Protein AF-A0A2N0S7Q2-F1 (afdb_monomer_lite)

pLDDT: mean 82.75, std 17.52, range [30.62, 98.69]

Structure (mmCIF, N/CA/C/O backbone):
data_AF-A0A2N0S7Q2-F1
#
_entry.id   AF-A0A2N0S7Q2-F1
#
loop_
_atom_site.group_PDB
_atom_site.id
_atom_site.type_symbol
_atom_site.label_atom_id
_atom_site.label_alt_id
_atom_site.label_comp_id
_atom_site.label_asym_id
_atom_site.label_entity_id
_atom_site.label_seq_id
_atom_site.pdbx_PDB_ins_code
_atom_site.Cartn_x
_atom_site.Cartn_y
_atom_site.Cartn_z
_atom_site.occupancy
_atom_site.B_iso_or_equiv
_atom_site.auth_seq_id
_atom_site.auth_comp_id
_atom_site.auth_asym_id
_atom_site.auth_atom_id
_atom_site.pdbx_PDB_model_num
ATOM 1 N N . MET A 1 1 ? -13.472 54.645 28.139 1.00 31.58 1 MET A N 1
ATOM 2 C CA . MET A 1 1 ? -12.221 55.423 28.044 1.00 31.58 1 MET A CA 1
ATOM 3 C C . MET A 1 1 ? -11.231 54.856 29.065 1.00 31.58 1 MET A C 1
ATOM 5 O O . MET A 1 1 ? -11.543 54.875 30.242 1.00 31.58 1 MET A O 1
ATOM 9 N N . PHE A 1 2 ? -10.109 54.322 28.563 1.00 30.62 2 PHE A N 1
ATOM 10 C CA . PHE A 1 2 ? -8.835 53.954 29.219 1.00 30.62 2 PHE A CA 1
ATOM 11 C C . PHE A 1 2 ? -8.694 52.748 30.189 1.00 30.62 2 PHE A C 1
ATOM 13 O O . PHE A 1 2 ? -8.951 52.843 31.380 1.00 30.62 2 PHE A O 1
ATOM 20 N N . ILE A 1 3 ? -8.170 51.650 29.608 1.00 35.53 3 ILE A N 1
ATOM 21 C CA . ILE A 1 3 ? -6.955 50.856 29.939 1.00 35.53 3 ILE A CA 1
ATOM 22 C C . ILE A 1 3 ? -6.675 50.457 31.405 1.00 35.53 3 ILE A C 1
ATOM 24 O O . ILE A 1 3 ? -6.341 51.304 32.228 1.00 35.53 3 ILE A O 1
ATOM 28 N N . ARG A 1 4 ? -6.517 49.139 31.635 1.00 30.98 4 ARG A N 1
ATOM 29 C CA . ARG A 1 4 ? -5.303 48.577 32.266 1.00 30.98 4 ARG A CA 1
ATOM 30 C C . ARG A 1 4 ? -4.869 47.261 31.612 1.00 30.98 4 ARG A C 1
ATOM 32 O O . ARG A 1 4 ? -5.609 46.287 31.598 1.00 30.98 4 ARG A O 1
ATOM 39 N N . LEU A 1 5 ? -3.646 47.307 31.086 1.00 38.69 5 LEU A N 1
ATOM 40 C CA . LEU A 1 5 ? -2.781 46.194 30.706 1.00 38.69 5 LEU A CA 1
ATOM 41 C C . LEU A 1 5 ? -2.524 45.254 31.890 1.00 38.69 5 LEU A C 1
ATOM 43 O O . LEU A 1 5 ? -2.267 45.731 32.995 1.00 38.69 5 LEU A O 1
ATOM 47 N N . PHE A 1 6 ? -2.473 43.953 31.609 1.00 34.50 6 PHE A N 1
ATOM 48 C CA . PHE A 1 6 ? -1.610 43.009 32.316 1.00 34.50 6 PHE A CA 1
ATOM 49 C C . PHE A 1 6 ? -1.070 41.994 31.301 1.00 34.50 6 PHE A C 1
ATOM 51 O O . PHE A 1 6 ? -1.724 41.007 30.979 1.00 34.50 6 PHE A O 1
ATOM 58 N N . ASP A 1 7 ? 0.127 42.279 30.787 1.00 41.41 7 ASP A N 1
ATOM 59 C CA . ASP A 1 7 ? 1.057 41.252 30.321 1.00 41.41 7 ASP A CA 1
ATOM 60 C C . ASP A 1 7 ? 1.638 40.566 31.556 1.00 41.41 7 ASP A C 1
ATOM 62 O O . ASP A 1 7 ? 2.284 41.234 32.362 1.00 41.41 7 ASP A O 1
ATOM 66 N N . LEU A 1 8 ? 1.457 39.251 31.688 1.00 34.41 8 LEU A N 1
ATOM 67 C CA . LEU A 1 8 ? 2.325 38.402 32.504 1.00 34.41 8 LEU A CA 1
ATOM 68 C C . LEU A 1 8 ? 2.471 37.020 31.844 1.00 34.41 8 LEU A C 1
ATOM 70 O O . LEU A 1 8 ? 1.621 36.143 31.959 1.00 34.41 8 LEU A O 1
ATOM 74 N N . THR A 1 9 ? 3.618 36.879 31.177 1.00 34.38 9 THR A N 1
ATOM 75 C CA . THR A 1 9 ? 4.469 35.680 31.105 1.00 34.38 9 THR A CA 1
ATOM 76 C C . THR A 1 9 ? 3.893 34.418 30.462 1.00 34.38 9 THR A C 1
ATOM 78 O O . THR A 1 9 ? 3.416 33.497 31.119 1.00 34.38 9 THR A O 1
ATOM 81 N N . TYR A 1 10 ? 4.121 34.336 29.150 1.00 38.03 10 TYR A N 1
ATOM 82 C CA . TYR A 1 10 ? 4.330 33.094 28.413 1.00 38.03 10 TYR A CA 1
ATOM 83 C C . TYR A 1 10 ? 5.596 32.413 28.961 1.00 38.03 10 TYR A C 1
ATOM 85 O O . TYR A 1 10 ? 6.716 32.815 28.642 1.00 38.03 10 TYR A O 1
ATOM 93 N N . GLN A 1 11 ? 5.429 31.430 29.846 1.00 31.98 11 GLN A N 1
ATOM 94 C CA . GLN A 1 11 ? 6.530 30.620 30.354 1.00 31.98 11 GLN A CA 1
ATOM 95 C C . GLN A 1 11 ? 6.434 29.225 29.742 1.00 31.98 11 GLN A C 1
ATOM 97 O O . GLN A 1 11 ? 5.493 28.471 29.972 1.00 31.98 11 GLN A O 1
ATOM 102 N N . SER A 1 12 ? 7.424 28.942 28.902 1.00 45.19 12 SER A N 1
ATOM 103 C CA . SER A 1 12 ? 7.677 27.685 28.216 1.00 45.19 12 SER A CA 1
ATOM 104 C C . SER A 1 12 ? 7.691 26.500 29.182 1.00 45.19 12 SER A C 1
ATOM 106 O O . SER A 1 12 ? 8.625 26.344 29.969 1.00 45.19 12 SER A O 1
ATOM 108 N N . ALA A 1 13 ? 6.702 25.626 29.045 1.00 33.16 13 ALA A N 1
ATOM 109 C CA . ALA A 1 13 ? 6.812 24.225 29.409 1.00 33.16 13 ALA A CA 1
ATOM 110 C C . ALA A 1 13 ? 6.556 23.423 28.131 1.00 33.16 13 ALA A C 1
ATOM 112 O O . ALA A 1 13 ? 5.573 23.638 27.426 1.00 33.16 13 ALA A O 1
ATOM 113 N N . SER A 1 14 ? 7.514 22.572 27.794 1.00 36.28 14 SER A N 1
ATOM 114 C CA . SER A 1 14 ? 7.533 21.657 26.659 1.00 36.28 14 SER A CA 1
ATOM 115 C C . SER A 1 14 ? 6.206 20.912 26.475 1.00 36.28 14 SER A C 1
ATOM 117 O O . SER A 1 14 ? 5.941 19.934 27.174 1.00 36.28 14 SER A O 1
ATOM 119 N N . ASN A 1 15 ? 5.409 21.333 25.494 1.00 35.78 15 ASN A N 1
ATOM 120 C CA . ASN A 1 15 ? 4.343 20.513 24.931 1.00 35.78 15 ASN A CA 1
ATOM 121 C C . ASN A 1 15 ? 4.992 19.437 24.054 1.00 35.78 15 ASN A C 1
ATOM 123 O O . ASN A 1 15 ? 5.157 19.620 22.852 1.00 35.78 15 ASN A O 1
ATOM 127 N N . VAL A 1 16 ? 5.378 18.314 24.658 1.00 39.19 16 VAL A N 1
ATOM 128 C CA . VAL A 1 16 ? 5.426 17.057 23.907 1.00 39.19 16 VAL A CA 1
ATOM 129 C C . VAL A 1 16 ? 3.965 16.672 23.716 1.00 39.19 16 VAL A C 1
ATOM 131 O O . VAL A 1 16 ? 3.342 16.109 24.618 1.00 39.19 16 VAL A O 1
ATOM 134 N N . SER A 1 17 ? 3.374 17.088 22.597 1.00 39.06 17 SER A N 1
ATOM 135 C CA . SER A 1 17 ? 2.053 16.620 22.212 1.00 39.06 17 SER A CA 1
ATOM 136 C C . SER A 1 17 ? 2.148 15.108 22.032 1.00 39.06 17 SER A C 1
ATOM 138 O O . SER A 1 17 ? 2.830 14.596 21.150 1.00 39.06 17 SER A O 1
ATOM 140 N N . ASN A 1 18 ? 1.502 14.374 22.931 1.00 45.00 18 ASN A N 1
ATOM 141 C CA . ASN A 1 18 ? 1.303 12.939 22.806 1.00 45.00 18 ASN A CA 1
ATOM 142 C C . ASN A 1 18 ? 0.215 12.709 21.740 1.00 45.00 18 ASN A C 1
ATOM 144 O O . ASN A 1 18 ? -0.891 12.267 22.054 1.00 45.00 18 ASN A O 1
ATOM 148 N N . GLU A 1 19 ? 0.478 13.123 20.497 1.00 55.50 19 GLU A N 1
ATOM 149 C CA . GLU A 1 19 ? -0.410 12.844 19.372 1.00 55.50 19 GLU A CA 1
ATOM 150 C C . GLU A 1 19 ? -0.330 11.351 19.071 1.00 55.50 19 GLU A C 1
ATOM 152 O O . GLU A 1 19 ? 0.700 10.812 18.665 1.00 55.50 19 GLU A O 1
ATOM 157 N N . LYS A 1 20 ? -1.430 10.655 19.357 1.00 79.00 20 LYS A N 1
ATOM 158 C CA . LYS A 1 20 ? -1.575 9.222 19.135 1.00 79.00 20 LYS A CA 1
ATOM 159 C C . LYS A 1 20 ? -1.504 8.951 17.628 1.00 79.00 20 LYS A C 1
ATOM 161 O O . LYS A 1 20 ? -2.495 9.145 16.937 1.00 79.00 20 LYS A O 1
ATOM 166 N N . SER A 1 21 ? -0.349 8.507 17.137 1.00 86.62 21 SER A N 1
ATOM 167 C CA . SER A 1 21 ? -0.183 8.043 15.753 1.00 86.62 21 SER A CA 1
ATOM 168 C C . SER A 1 21 ? -1.038 6.795 15.497 1.00 86.62 21 SER A C 1
ATOM 170 O O . SER A 1 21 ? -1.097 5.889 16.340 1.00 86.62 21 SER A O 1
ATOM 172 N N . LEU A 1 22 ? -1.704 6.740 14.342 1.00 93.81 22 LEU A N 1
ATOM 173 C CA . LEU A 1 22 ? -2.332 5.522 13.840 1.00 93.81 22 LEU A CA 1
ATOM 174 C C . LEU A 1 22 ? -1.243 4.582 13.330 1.00 93.81 22 LEU A C 1
ATOM 176 O O . LEU A 1 22 ? -0.324 5.012 12.643 1.00 93.81 22 LEU A O 1
ATOM 180 N N . LYS A 1 23 ? -1.357 3.293 13.642 1.00 96.25 23 LYS A N 1
ATOM 181 C CA . LYS A 1 23 ? -0.392 2.278 13.219 1.00 96.25 23 LYS A CA 1
ATOM 182 C C . LYS A 1 23 ? -1.079 1.207 12.393 1.00 96.25 23 LYS A C 1
ATOM 184 O O . LYS A 1 23 ? -2.173 0.775 12.749 1.00 96.25 23 LYS A O 1
ATOM 189 N N . VAL A 1 24 ? -0.425 0.797 11.316 1.00 97.69 24 VAL A N 1
ATOM 190 C CA . VAL A 1 24 ? -0.913 -0.225 10.390 1.00 97.69 24 VAL A CA 1
ATOM 191 C C . VAL A 1 24 ? 0.253 -1.070 9.896 1.00 97.69 24 VAL A C 1
ATOM 193 O O . VAL A 1 24 ? 1.358 -0.560 9.708 1.00 97.69 24 VAL A O 1
ATOM 196 N N . TRP A 1 25 ? 0.007 -2.359 9.697 1.00 98.31 25 TRP A N 1
ATOM 197 C CA . TRP A 1 25 ? 0.967 -3.298 9.131 1.00 98.31 25 TRP A CA 1
ATOM 198 C C . TRP A 1 25 ? 0.509 -3.720 7.747 1.00 98.31 25 TRP A C 1
ATOM 200 O O . TRP A 1 25 ? -0.685 -3.895 7.508 1.00 98.31 25 TRP A O 1
ATOM 210 N N . THR A 1 26 ? 1.456 -3.858 6.832 1.00 98.69 26 THR A N 1
ATOM 211 C CA . THR A 1 26 ? 1.182 -4.177 5.434 1.00 98.69 26 THR A CA 1
ATOM 212 C C . THR A 1 26 ? 2.150 -5.232 4.940 1.00 98.69 26 THR A C 1
ATOM 214 O O . THR A 1 26 ? 3.347 -5.113 5.207 1.00 98.69 26 THR A O 1
ATOM 217 N N . ASP A 1 27 ? 1.638 -6.181 4.165 1.00 98.38 27 ASP A N 1
ATOM 218 C CA . ASP A 1 27 ? 2.432 -7.224 3.519 1.00 98.38 27 ASP A CA 1
ATOM 219 C C . ASP A 1 27 ? 1.919 -7.508 2.100 1.00 98.38 27 ASP A C 1
ATOM 221 O O . ASP A 1 27 ? 0.725 -7.359 1.797 1.00 98.38 27 ASP A O 1
ATOM 225 N N . GLY A 1 28 ? 2.836 -7.916 1.227 1.00 97.81 28 GLY A N 1
ATOM 226 C CA . GLY A 1 28 ? 2.548 -8.405 -0.109 1.00 97.81 28 GLY A CA 1
ATOM 227 C C . GLY A 1 28 ? 3.066 -9.824 -0.295 1.00 97.81 28 GLY A C 1
ATOM 228 O O . GLY A 1 28 ? 4.268 -10.070 -0.270 1.00 97.81 28 GLY A O 1
ATOM 229 N N . SER A 1 29 ? 2.166 -10.749 -0.627 1.00 96.94 29 SER A N 1
ATOM 230 C CA . SER A 1 29 ? 2.524 -12.149 -0.851 1.00 96.94 29 SER A CA 1
ATOM 231 C C . SER A 1 29 ? 2.374 -12.534 -2.313 1.00 96.94 29 SER A C 1
ATOM 233 O O . SER A 1 29 ? 1.498 -12.032 -3.019 1.00 96.94 29 SER A O 1
ATOM 235 N N . SER A 1 30 ? 3.198 -13.467 -2.788 1.00 95.88 30 SER A N 1
ATOM 236 C CA . SER A 1 30 ? 3.041 -14.043 -4.121 1.00 95.88 30 SER A CA 1
ATOM 237 C C . SER A 1 30 ? 3.352 -15.536 -4.174 1.00 95.88 30 SER A C 1
ATOM 239 O O . SER A 1 30 ? 4.332 -16.033 -3.624 1.00 95.88 30 SER A O 1
ATOM 241 N N . ILE A 1 31 ? 2.502 -16.257 -4.897 1.00 93.12 31 ILE A N 1
ATOM 242 C CA . ILE A 1 31 ? 2.624 -17.669 -5.242 1.00 93.12 31 ILE A CA 1
ATOM 243 C C . ILE A 1 31 ? 3.239 -17.739 -6.641 1.00 93.12 31 ILE A C 1
ATOM 245 O O . ILE A 1 31 ? 2.784 -17.041 -7.547 1.00 93.12 31 ILE A O 1
ATOM 249 N N . ASN A 1 32 ? 4.251 -18.593 -6.832 1.00 92.06 32 ASN A N 1
ATOM 250 C CA . ASN A 1 32 ? 4.949 -18.780 -8.113 1.00 92.06 32 ASN A CA 1
ATOM 251 C C . ASN A 1 32 ? 5.511 -17.472 -8.710 1.00 92.06 32 ASN A C 1
ATOM 253 O O . ASN A 1 32 ? 5.466 -17.265 -9.922 1.00 92.06 32 ASN A O 1
ATOM 257 N N . ASN A 1 33 ? 6.040 -16.577 -7.866 1.00 92.62 33 ASN A N 1
ATOM 258 C CA . ASN A 1 33 ? 6.578 -15.281 -8.290 1.00 92.62 33 ASN A CA 1
ATOM 259 C C . ASN A 1 33 ? 7.584 -15.414 -9.450 1.00 92.62 33 ASN A C 1
ATOM 261 O O . ASN A 1 33 ? 8.540 -16.189 -9.373 1.00 92.62 33 ASN A O 1
ATOM 265 N N . GLY A 1 34 ? 7.377 -14.643 -10.521 1.00 88.81 34 GLY A N 1
ATOM 266 C CA . GLY A 1 34 ? 8.222 -14.674 -11.722 1.00 88.81 34 GLY A CA 1
ATOM 267 C C . GLY A 1 34 ? 8.010 -15.887 -12.640 1.00 88.81 34 GLY A C 1
ATOM 268 O O . GLY A 1 34 ? 8.741 -16.031 -13.620 1.00 88.81 34 GLY A O 1
ATOM 269 N N . GLN A 1 35 ? 7.030 -16.747 -12.353 1.00 91.06 35 GLN A N 1
ATOM 270 C CA . GLN A 1 35 ? 6.692 -17.923 -13.157 1.00 91.06 35 GLN A CA 1
ATOM 271 C C . GLN A 1 35 ? 5.283 -17.813 -13.756 1.00 91.06 35 GLN A C 1
ATOM 273 O O . GLN A 1 35 ? 4.486 -16.944 -13.401 1.00 91.06 35 GLN A O 1
ATOM 278 N N . HIS A 1 36 ? 4.964 -18.708 -14.694 1.00 87.19 36 HIS A N 1
ATOM 279 C CA . HIS A 1 36 ? 3.618 -18.793 -15.252 1.00 87.19 36 HIS A CA 1
ATOM 280 C C . HIS A 1 36 ? 2.604 -19.199 -14.172 1.00 87.19 36 HIS A C 1
ATOM 282 O O . HIS A 1 36 ? 2.881 -20.071 -13.350 1.00 87.19 36 HIS A O 1
ATOM 288 N N . GLY A 1 37 ? 1.426 -18.572 -14.181 1.00 87.50 37 GLY A N 1
ATOM 289 C CA . GLY A 1 37 ? 0.402 -18.797 -13.158 1.00 87.50 37 GLY A CA 1
ATOM 290 C C . GLY A 1 37 ? 0.712 -18.140 -11.810 1.00 87.50 37 GLY A C 1
ATOM 291 O O . GLY A 1 37 ? 0.156 -18.568 -10.798 1.00 87.50 37 GLY A O 1
ATOM 292 N N . ALA A 1 38 ? 1.594 -17.133 -11.782 1.00 93.00 38 ALA A N 1
ATOM 293 C CA . ALA A 1 38 ? 1.827 -16.331 -10.591 1.00 93.00 38 ALA A CA 1
ATOM 294 C C . ALA A 1 38 ? 0.522 -15.695 -10.091 1.00 93.00 38 ALA A C 1
ATOM 296 O O . ALA A 1 38 ? -0.281 -15.187 -10.876 1.00 93.00 38 ALA A O 1
ATOM 297 N N . LYS A 1 39 ? 0.332 -15.704 -8.775 1.00 94.38 39 LYS A N 1
ATOM 298 C CA . LYS A 1 39 ? -0.768 -15.015 -8.091 1.00 94.38 39 LYS A CA 1
ATOM 299 C C . LYS A 1 39 ? -0.181 -14.210 -6.955 1.00 94.38 39 LYS A C 1
ATOM 301 O O . LYS A 1 39 ? 0.733 -14.691 -6.296 1.00 94.38 39 LYS A O 1
ATOM 306 N N . ALA A 1 40 ? -0.689 -13.017 -6.714 1.00 95.94 40 ALA A N 1
ATOM 307 C CA . ALA A 1 40 ? -0.226 -12.196 -5.612 1.00 95.94 40 ALA A CA 1
ATOM 308 C C . ALA A 1 40 ? -1.401 -11.613 -4.835 1.00 95.94 40 ALA A C 1
ATOM 310 O O . ALA A 1 40 ? -2.489 -11.448 -5.385 1.00 95.94 40 ALA A O 1
ATOM 311 N N . GLY A 1 41 ? -1.181 -11.332 -3.560 1.00 96.56 41 GLY A N 1
ATOM 312 C CA . GLY A 1 41 ? -2.193 -10.860 -2.631 1.00 96.56 41 GLY A CA 1
ATOM 313 C C . GLY A 1 41 ? -1.668 -9.754 -1.737 1.00 96.56 41 GLY A C 1
ATOM 314 O O . GLY A 1 41 ? -0.463 -9.615 -1.537 1.00 96.56 41 GLY A O 1
ATOM 315 N N . ILE A 1 42 ? -2.605 -8.961 -1.242 1.00 97.50 42 ILE A N 1
ATOM 316 C CA . ILE A 1 42 ? -2.386 -7.752 -0.463 1.00 97.50 42 ILE A CA 1
ATOM 317 C C . ILE A 1 42 ? -2.953 -7.978 0.935 1.00 97.50 42 ILE A C 1
ATOM 319 O O . ILE A 1 42 ? -4.111 -8.385 1.068 1.00 97.50 42 ILE A O 1
ATOM 323 N N . GLY A 1 43 ? -2.144 -7.698 1.953 1.00 98.00 43 GLY A N 1
ATOM 324 C CA . GLY A 1 43 ? -2.537 -7.723 3.355 1.00 98.00 43 GLY A CA 1
ATOM 325 C C . GLY A 1 43 ? -2.398 -6.344 3.991 1.00 98.00 43 GLY A C 1
ATOM 326 O O . GLY A 1 43 ? -1.337 -5.726 3.907 1.00 98.00 43 GLY A O 1
ATOM 327 N N . VAL A 1 44 ? -3.455 -5.869 4.651 1.00 98.31 44 VAL A N 1
ATOM 328 C CA . VAL A 1 44 ? -3.416 -4.672 5.509 1.00 98.31 44 VAL A CA 1
ATOM 329 C C . VAL A 1 44 ? -4.051 -5.009 6.847 1.00 98.31 44 VAL A C 1
ATOM 331 O O . VAL A 1 44 ? -5.205 -5.429 6.894 1.00 98.31 44 VAL A O 1
ATOM 334 N N . TYR A 1 45 ? -3.316 -4.793 7.932 1.00 97.69 45 TYR A N 1
ATOM 335 C CA . TYR A 1 45 ? -3.743 -5.111 9.286 1.00 97.69 45 TYR A CA 1
ATOM 336 C C . TYR A 1 45 ? -3.715 -3.867 10.181 1.00 97.69 45 TYR A C 1
ATOM 338 O O . TYR A 1 45 ? -2.657 -3.306 10.479 1.00 97.69 45 TYR A O 1
ATOM 346 N N . TRP A 1 46 ? -4.897 -3.442 10.621 1.00 95.56 46 TRP A N 1
ATOM 347 C CA . TRP A 1 46 ? -5.120 -2.329 11.549 1.00 95.56 46 TRP A CA 1
ATOM 348 C C . TRP A 1 46 ? -5.258 -2.784 13.003 1.00 95.56 46 TRP A C 1
ATOM 350 O O . TRP A 1 46 ? -5.117 -1.975 13.922 1.00 95.56 46 TRP A O 1
ATOM 360 N N . GLY A 1 47 ? -5.533 -4.069 13.220 1.00 94.88 47 GLY A N 1
ATOM 361 C CA . GLY A 1 47 ? -5.731 -4.646 14.540 1.00 94.88 47 GLY A CA 1
ATOM 362 C C . GLY A 1 47 ? -6.669 -5.842 14.509 1.00 94.88 47 GLY A C 1
ATOM 363 O O . GLY A 1 47 ? -7.305 -6.150 13.500 1.00 94.88 47 GLY A O 1
ATOM 364 N N . LYS A 1 48 ? -6.756 -6.534 15.642 1.00 94.25 48 LYS A N 1
ATOM 365 C CA . LYS A 1 48 ? -7.598 -7.718 15.771 1.00 94.25 48 LYS A CA 1
ATOM 366 C C . LYS A 1 48 ? -9.067 -7.333 15.595 1.00 94.25 48 LYS A C 1
ATOM 368 O O . LYS A 1 48 ? -9.530 -6.402 16.248 1.00 94.25 48 LYS A O 1
ATOM 373 N N . ASP A 1 49 ? -9.771 -8.082 14.747 1.00 88.94 49 ASP A N 1
ATOM 374 C CA . ASP A 1 49 ? -11.192 -7.889 14.429 1.00 88.94 49 ASP A CA 1
ATOM 375 C C . ASP A 1 49 ? -11.524 -6.482 13.886 1.00 88.94 49 ASP A C 1
ATOM 377 O O . ASP A 1 49 ? -12.680 -6.057 13.900 1.00 88.94 49 ASP A O 1
ATOM 381 N N . ASP A 1 50 ? -10.517 -5.748 13.398 1.00 88.50 50 ASP A N 1
ATOM 382 C CA . ASP A 1 50 ? -10.726 -4.423 12.832 1.00 88.50 50 ASP A CA 1
ATOM 383 C C . ASP A 1 50 ? -11.383 -4.539 11.446 1.00 88.50 50 ASP A C 1
ATOM 385 O O . ASP A 1 50 ? -10.837 -5.211 10.563 1.00 88.50 50 ASP A O 1
ATOM 389 N N . PRO A 1 51 ? -12.535 -3.883 11.209 1.00 82.94 51 PRO A N 1
ATOM 390 C CA . PRO A 1 51 ? -13.262 -3.989 9.944 1.00 82.94 51 PRO A CA 1
ATOM 391 C C . PRO A 1 51 ? -12.499 -3.399 8.751 1.00 82.94 51 PRO A C 1
ATOM 393 O O . PRO A 1 51 ? -12.905 -3.601 7.609 1.00 82.94 51 PRO A O 1
ATOM 396 N N . ARG A 1 52 ? -11.407 -2.665 8.996 1.00 86.25 52 ARG A N 1
ATOM 397 C CA . ARG A 1 52 ? -10.543 -2.096 7.957 1.00 86.25 52 ARG A CA 1
ATOM 398 C C . ARG A 1 52 ? -9.443 -3.055 7.510 1.00 86.25 52 ARG A C 1
ATOM 400 O O . ARG A 1 52 ? -8.671 -2.686 6.629 1.00 86.25 52 ARG A O 1
ATOM 407 N N . ASN A 1 53 ? -9.310 -4.235 8.122 1.00 93.50 53 ASN A N 1
ATOM 408 C CA . ASN A 1 53 ? -8.343 -5.231 7.672 1.00 93.50 53 ASN A CA 1
ATOM 409 C C . ASN A 1 53 ? -8.656 -5.661 6.233 1.00 93.50 53 ASN A C 1
ATOM 411 O O . ASN A 1 53 ? -9.804 -5.954 5.900 1.00 93.50 53 ASN A O 1
ATOM 415 N N . ILE A 1 54 ? -7.627 -5.721 5.391 1.00 94.19 54 ILE A N 1
ATOM 416 C CA . ILE A 1 54 ? -7.756 -6.053 3.972 1.00 94.19 54 ILE A CA 1
ATOM 417 C C . ILE A 1 54 ? -7.032 -7.360 3.705 1.00 94.19 54 ILE A C 1
ATOM 419 O O . ILE A 1 54 ? -5.852 -7.501 4.021 1.00 94.19 54 ILE A O 1
ATOM 423 N N . SER A 1 55 ? -7.745 -8.276 3.059 1.00 95.88 55 SER A N 1
ATOM 424 C CA . SER A 1 55 ? -7.187 -9.416 2.345 1.00 95.88 55 SER A CA 1
ATOM 425 C C . SER A 1 55 ? -7.747 -9.361 0.931 1.00 95.88 55 SER A C 1
ATOM 427 O O . SER A 1 55 ? -8.946 -9.538 0.728 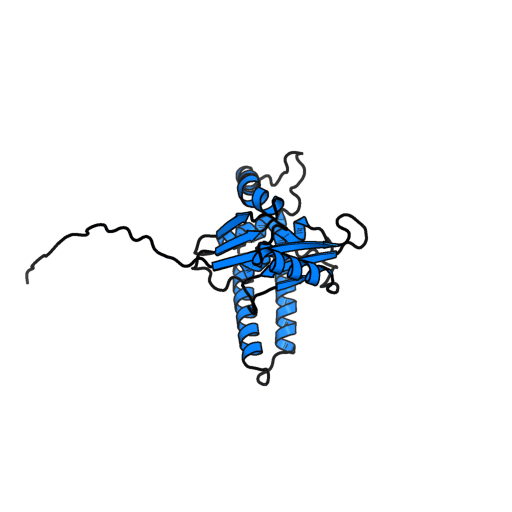1.00 95.88 55 SER A O 1
ATOM 429 N N . GLU A 1 56 ? -6.897 -9.036 -0.036 1.00 92.81 56 GLU A N 1
ATOM 430 C CA . GLU A 1 56 ? -7.308 -8.821 -1.424 1.00 92.81 56 GLU A CA 1
ATOM 431 C C . GLU A 1 56 ? -6.374 -9.545 -2.385 1.00 92.81 56 GLU A C 1
ATOM 433 O O . GLU A 1 56 ? -5.161 -9.620 -2.175 1.00 92.81 56 GLU A O 1
ATOM 438 N N . ARG A 1 57 ? -6.922 -10.016 -3.504 1.00 93.50 57 ARG A N 1
ATOM 439 C CA . ARG A 1 57 ? -6.103 -10.367 -4.661 1.00 93.50 57 ARG A CA 1
ATOM 440 C C . ARG A 1 57 ? -5.459 -9.101 -5.222 1.00 93.50 57 ARG A C 1
ATOM 442 O O . ARG A 1 57 ? -6.133 -8.085 -5.380 1.00 93.50 57 ARG A O 1
ATOM 449 N N . LEU A 1 58 ? -4.181 -9.169 -5.591 1.00 92.69 58 LEU A N 1
ATOM 450 C CA . LEU A 1 58 ? -3.517 -8.084 -6.309 1.00 92.69 58 LEU A CA 1
ATOM 451 C C . LEU A 1 58 ? -4.243 -7.844 -7.652 1.00 92.69 58 LEU A C 1
ATOM 453 O O . LEU A 1 58 ? -4.247 -8.757 -8.480 1.00 92.69 58 LEU A O 1
ATOM 457 N N . PRO A 1 59 ? -4.827 -6.657 -7.907 1.00 88.69 59 PRO A N 1
ATOM 458 C CA . PRO A 1 59 ? -5.588 -6.406 -9.132 1.00 88.69 59 PRO A CA 1
ATOM 459 C C . PRO A 1 59 ? -4.695 -6.342 -10.377 1.00 88.69 59 PRO A C 1
ATOM 461 O O . PRO A 1 59 ? -3.573 -5.838 -10.310 1.00 88.69 59 PRO A O 1
ATOM 464 N N . GLY A 1 60 ? -5.210 -6.775 -11.527 1.00 87.56 60 GLY A N 1
ATOM 465 C CA . GLY A 1 60 ? -4.553 -6.669 -12.834 1.00 87.56 60 GLY A CA 1
ATOM 466 C C . GLY A 1 60 ? -3.542 -7.776 -13.173 1.00 87.56 60 GLY A C 1
ATOM 467 O O . GLY A 1 60 ? -3.174 -8.587 -12.327 1.00 87.56 60 GLY A O 1
ATOM 468 N N . PRO A 1 61 ? -3.034 -7.826 -14.416 1.00 86.75 61 PRO A N 1
ATOM 469 C CA . PRO A 1 61 ? -2.353 -9.008 -14.957 1.00 86.75 61 PRO A CA 1
ATOM 470 C C . PRO A 1 61 ? -0.955 -9.256 -14.375 1.00 86.75 61 PRO A C 1
ATOM 472 O O . PRO A 1 61 ? -0.453 -10.381 -14.393 1.00 86.75 61 PRO A O 1
ATOM 475 N N . ARG A 1 62 ? -0.281 -8.213 -13.873 1.00 90.94 62 ARG A N 1
ATOM 476 C CA . ARG A 1 62 ? 1.080 -8.328 -13.331 1.00 90.94 62 ARG A CA 1
ATOM 477 C C . ARG A 1 62 ? 1.039 -8.778 -11.874 1.00 90.94 62 ARG A C 1
ATOM 479 O O . ARG A 1 62 ? 0.853 -7.976 -10.961 1.00 90.94 62 ARG A O 1
ATOM 486 N N . GLN A 1 63 ? 1.257 -10.072 -11.675 1.00 93.00 63 GLN A N 1
ATOM 487 C CA . GLN A 1 63 ? 1.220 -10.735 -10.374 1.00 93.00 63 GLN A CA 1
ATOM 488 C C . GLN A 1 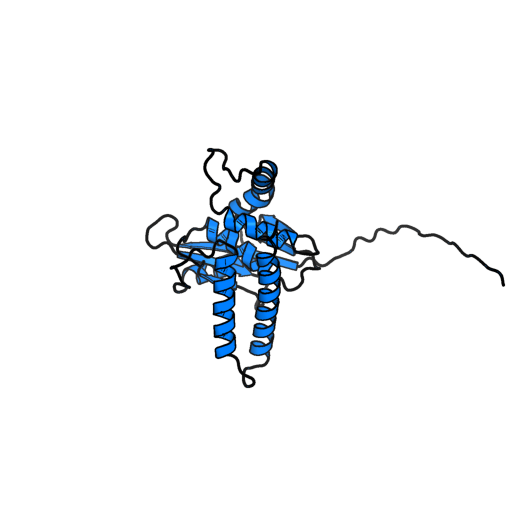63 ? 2.644 -10.946 -9.838 1.00 93.00 63 GLN A C 1
ATOM 490 O O . GLN A 1 63 ? 3.274 -11.964 -10.115 1.00 93.00 63 GLN A O 1
ATOM 495 N N . THR A 1 64 ? 3.182 -9.965 -9.109 1.00 95.50 64 THR A N 1
ATOM 496 C CA . THR A 1 64 ? 4.536 -10.038 -8.527 1.00 95.50 64 THR A CA 1
ATOM 497 C C . THR A 1 64 ? 4.530 -9.630 -7.061 1.00 95.50 64 THR A C 1
ATOM 499 O O . THR A 1 64 ? 3.690 -8.828 -6.651 1.00 95.50 64 THR A O 1
ATOM 502 N N . ASN A 1 65 ? 5.503 -10.131 -6.289 1.00 97.00 65 ASN A N 1
ATOM 503 C CA . ASN A 1 65 ? 5.644 -9.751 -4.879 1.00 97.00 65 ASN A CA 1
ATOM 504 C C . ASN A 1 65 ? 5.792 -8.237 -4.720 1.00 97.00 65 ASN A C 1
ATOM 506 O O . ASN A 1 65 ? 4.988 -7.599 -4.063 1.00 97.00 65 ASN A O 1
ATOM 510 N N . ASN A 1 66 ? 6.764 -7.637 -5.415 1.00 97.25 66 ASN A N 1
ATOM 511 C CA . ASN A 1 66 ? 7.051 -6.204 -5.310 1.00 97.25 66 ASN A CA 1
ATOM 512 C C . ASN A 1 66 ? 5.827 -5.324 -5.596 1.00 97.25 66 ASN A C 1
ATOM 514 O O . ASN A 1 66 ? 5.658 -4.289 -4.960 1.00 97.25 66 ASN A O 1
ATOM 518 N N . ARG A 1 67 ? 4.978 -5.721 -6.553 1.00 96.25 67 ARG A N 1
ATOM 519 C CA . ARG A 1 67 ? 3.758 -4.978 -6.875 1.00 96.25 67 ARG A CA 1
ATOM 520 C C . ARG A 1 67 ? 2.714 -5.106 -5.761 1.00 96.25 67 ARG A C 1
ATOM 522 O O . ARG A 1 67 ? 2.089 -4.104 -5.425 1.00 96.25 67 ARG A O 1
ATOM 529 N N . ALA A 1 68 ? 2.568 -6.294 -5.172 1.00 96.81 68 ALA A N 1
ATOM 530 C CA . ALA A 1 68 ? 1.704 -6.514 -4.014 1.00 96.81 68 ALA A CA 1
ATOM 531 C C . ALA A 1 68 ? 2.144 -5.703 -2.790 1.00 96.81 68 ALA A C 1
ATOM 533 O O . ALA A 1 68 ? 1.310 -5.054 -2.173 1.00 96.81 68 ALA A O 1
ATOM 534 N N . GLU A 1 69 ? 3.446 -5.652 -2.513 1.00 98.25 69 GLU A N 1
ATOM 535 C CA . GLU A 1 69 ? 4.019 -4.893 -1.392 1.00 98.25 69 GLU A CA 1
ATOM 536 C C . GLU A 1 69 ? 3.718 -3.392 -1.489 1.00 98.25 69 GLU A C 1
ATOM 538 O O . GLU A 1 69 ? 3.267 -2.765 -0.532 1.00 98.25 69 GLU A O 1
ATOM 543 N N . ILE A 1 70 ? 3.918 -2.798 -2.675 1.00 98.12 70 ILE A N 1
ATOM 544 C CA . ILE A 1 70 ? 3.587 -1.382 -2.893 1.00 98.12 70 ILE A CA 1
ATOM 545 C C . ILE A 1 70 ? 2.077 -1.167 -2.751 1.00 98.12 70 ILE A C 1
ATOM 547 O O . ILE A 1 70 ? 1.643 -0.197 -2.127 1.00 98.12 70 ILE A O 1
ATOM 551 N N . MET A 1 71 ? 1.274 -2.061 -3.335 1.00 96.19 71 MET A N 1
ATOM 552 C CA . MET A 1 71 ? -0.179 -1.939 -3.295 1.00 96.19 71 MET A CA 1
ATOM 553 C C . MET A 1 71 ? -0.731 -2.087 -1.872 1.00 96.19 71 MET A C 1
ATOM 555 O O . MET A 1 71 ? -1.687 -1.398 -1.534 1.00 96.19 71 MET A O 1
ATOM 559 N N . ALA A 1 72 ? -0.113 -2.896 -1.011 1.00 98.00 72 ALA A N 1
ATOM 560 C CA . ALA A 1 72 ? -0.485 -3.001 0.399 1.00 98.00 72 ALA A CA 1
ATOM 561 C C . ALA A 1 72 ? -0.331 -1.666 1.140 1.00 98.00 72 ALA A C 1
ATOM 563 O O . ALA A 1 72 ? -1.244 -1.234 1.846 1.00 98.00 72 ALA A O 1
ATOM 564 N N . VAL A 1 73 ? 0.768 -0.947 0.897 1.00 98.38 73 VAL A N 1
ATOM 565 C CA . VAL A 1 73 ? 0.964 0.408 1.436 1.00 98.38 73 VAL A CA 1
ATOM 566 C C . VAL A 1 73 ? -0.042 1.405 0.861 1.00 98.38 73 VAL A C 1
ATOM 568 O O . VAL A 1 73 ? -0.581 2.227 1.602 1.00 98.38 73 VAL A O 1
ATOM 571 N N . ILE A 1 74 ? -0.336 1.327 -0.441 1.00 96.25 74 ILE A N 1
ATOM 572 C CA . ILE A 1 74 ? -1.366 2.166 -1.074 1.00 96.25 74 ILE A CA 1
ATOM 573 C C . ILE A 1 74 ? -2.728 1.919 -0.419 1.00 96.25 74 ILE A C 1
ATOM 575 O O . ILE A 1 74 ? -3.377 2.877 -0.013 1.00 96.25 74 ILE A O 1
ATOM 579 N N . ARG A 1 75 ? -3.129 0.657 -0.238 1.00 94.06 75 ARG A N 1
ATOM 580 C CA . ARG A 1 75 ? -4.390 0.292 0.421 1.00 94.06 75 ARG A CA 1
ATOM 581 C C . ARG A 1 75 ? -4.463 0.832 1.845 1.00 94.06 75 ARG A C 1
ATOM 583 O O . ARG A 1 75 ? -5.472 1.422 2.212 1.00 94.06 75 ARG A O 1
ATOM 590 N N . ALA A 1 76 ? -3.383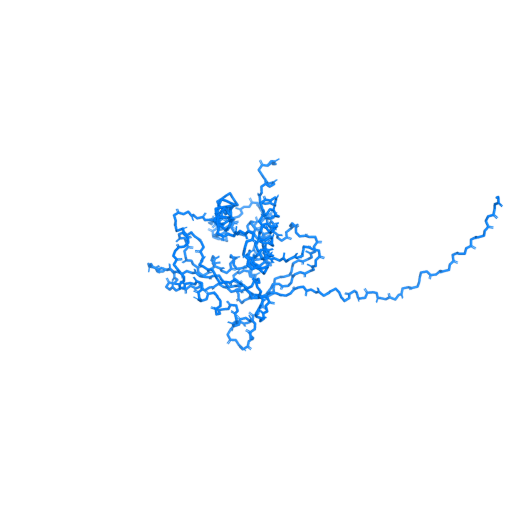 0.721 2.617 1.00 96.12 76 ALA A N 1
ATOM 591 C CA . ALA A 1 76 ? -3.323 1.293 3.960 1.00 96.12 76 ALA A CA 1
ATOM 592 C C . ALA A 1 76 ? -3.511 2.822 3.972 1.00 96.12 76 ALA A C 1
ATOM 594 O O . ALA A 1 76 ? -4.172 3.356 4.863 1.00 96.12 76 ALA A O 1
ATOM 595 N N . LEU A 1 77 ? -2.969 3.537 2.983 1.00 94.81 77 LEU A N 1
ATOM 596 C CA . LEU A 1 77 ? -3.190 4.979 2.831 1.00 94.81 77 LEU A CA 1
ATOM 597 C C . LEU A 1 77 ? -4.643 5.293 2.450 1.00 94.81 77 LEU A C 1
ATOM 599 O O . LEU A 1 77 ? -5.245 6.187 3.039 1.00 94.81 77 LEU A O 1
ATOM 603 N N . GLU A 1 78 ? -5.205 4.540 1.505 1.00 89.81 78 GLU A N 1
ATOM 604 C CA . GLU A 1 78 ? -6.575 4.706 1.006 1.00 89.81 78 GLU A CA 1
ATOM 605 C C . GLU A 1 78 ? -7.652 4.420 2.055 1.00 89.81 78 GLU A C 1
ATOM 607 O O . GLU A 1 78 ? -8.731 5.009 1.991 1.00 89.81 78 GLU A O 1
ATOM 612 N N . THR A 1 79 ? -7.388 3.509 2.996 1.00 85.81 79 THR A N 1
ATOM 613 C CA . THR A 1 79 ? -8.339 3.132 4.053 1.00 85.81 79 THR A CA 1
ATOM 614 C C . THR A 1 79 ? -8.043 3.772 5.401 1.00 85.81 79 THR A C 1
ATOM 616 O O . THR A 1 79 ? -8.683 3.429 6.399 1.00 85.81 79 THR A O 1
ATOM 619 N N . CYS A 1 80 ? -7.059 4.669 5.472 1.00 88.25 80 CYS A N 1
ATOM 620 C CA . CYS A 1 80 ? -6.779 5.384 6.705 1.00 88.25 80 CYS A CA 1
ATOM 621 C C . CYS A 1 80 ? -7.984 6.279 7.058 1.00 88.25 80 CYS A C 1
ATOM 623 O O . CYS A 1 80 ? -8.362 7.129 6.254 1.00 88.25 80 CYS A O 1
ATOM 625 N N . PRO A 1 81 ? -8.593 6.124 8.247 1.00 79.50 81 PRO A N 1
ATOM 626 C CA . PRO A 1 81 ? -9.875 6.762 8.559 1.00 79.50 81 PRO A CA 1
ATOM 627 C C . PRO A 1 81 ? -9.767 8.267 8.828 1.00 79.50 81 PRO A C 1
ATOM 629 O O . PRO A 1 81 ? -10.769 8.973 8.759 1.00 79.50 81 PRO A O 1
ATOM 632 N N . ASP A 1 82 ? -8.576 8.754 9.183 1.00 85.19 82 ASP A N 1
ATOM 633 C CA . ASP A 1 82 ? -8.345 10.156 9.509 1.00 85.19 82 ASP A CA 1
ATOM 634 C C . ASP A 1 82 ? -7.031 10.635 8.889 1.00 85.19 82 ASP A C 1
ATOM 636 O O . ASP A 1 82 ? -5.948 10.093 9.134 1.00 85.19 82 ASP A O 1
ATOM 640 N N . ASN A 1 83 ? -7.137 11.675 8.069 1.00 87.25 83 ASN A N 1
ATOM 641 C CA . ASN A 1 83 ? -6.012 12.290 7.374 1.00 87.25 83 ASN A CA 1
ATOM 642 C C . ASN A 1 83 ? -5.297 13.359 8.208 1.00 87.25 83 ASN A C 1
ATOM 644 O O . ASN A 1 83 ? -4.253 13.851 7.780 1.00 87.25 83 ASN A O 1
ATOM 648 N N . ASN A 1 84 ? -5.844 13.716 9.373 1.00 89.50 84 ASN A N 1
ATOM 649 C CA . ASN A 1 84 ? -5.291 14.711 10.293 1.00 89.50 84 ASN A CA 1
ATOM 650 C C . ASN A 1 84 ? -4.471 14.083 11.426 1.00 89.50 84 ASN A C 1
ATOM 652 O O . ASN A 1 84 ? -3.884 14.813 12.218 1.00 89.50 84 ASN A O 1
ATOM 656 N N . ILE A 1 85 ? -4.423 12.752 11.508 1.00 92.56 85 ILE A N 1
ATOM 657 C CA . ILE A 1 85 ? -3.628 12.026 12.501 1.00 92.56 85 ILE A CA 1
ATOM 658 C C . ILE A 1 85 ? -2.384 11.445 11.814 1.00 92.56 85 ILE A C 1
ATOM 660 O O . ILE A 1 85 ? -2.508 10.902 10.708 1.00 92.56 85 ILE A O 1
ATOM 664 N N . PRO A 1 86 ? -1.190 11.530 12.432 1.00 96.25 86 PRO A N 1
ATOM 665 C CA . PRO A 1 86 ? -0.002 10.869 11.906 1.00 96.25 86 PRO A CA 1
ATOM 666 C C . PRO A 1 86 ? -0.241 9.371 11.666 1.00 96.25 86 PRO A C 1
ATOM 668 O O . PRO A 1 86 ? -0.929 8.717 12.452 1.00 96.25 86 PRO A O 1
ATOM 671 N N . LEU A 1 87 ? 0.308 8.833 10.576 1.00 96.75 87 LEU A N 1
ATOM 672 C CA . LEU A 1 87 ? 0.188 7.423 10.201 1.00 96.75 87 LEU A CA 1
ATOM 673 C C . LEU A 1 87 ? 1.571 6.768 10.142 1.00 96.75 87 LEU A C 1
ATOM 675 O O . LEU A 1 87 ? 2.415 7.161 9.341 1.00 96.75 87 LEU A O 1
ATOM 679 N N . GLU A 1 88 ? 1.779 5.738 10.957 1.00 97.69 88 GLU A N 1
ATOM 680 C CA . GLU A 1 88 ? 2.943 4.853 10.926 1.00 97.69 88 GLU A CA 1
ATOM 681 C C . GLU A 1 88 ? 2.579 3.547 10.205 1.00 97.69 88 GLU A C 1
ATOM 683 O O . GLU A 1 88 ? 1.820 2.722 10.721 1.00 97.69 88 GLU A O 1
ATOM 688 N N . ILE A 1 89 ? 3.143 3.351 9.015 1.00 98.38 89 ILE A N 1
ATOM 689 C CA . ILE A 1 89 ? 3.014 2.126 8.223 1.00 98.38 89 ILE A CA 1
ATOM 690 C C . ILE A 1 89 ? 4.228 1.239 8.496 1.00 98.38 89 ILE A C 1
ATOM 692 O O . ILE A 1 89 ? 5.370 1.685 8.363 1.00 98.38 89 ILE A O 1
ATOM 696 N N . ARG A 1 90 ? 3.996 -0.024 8.854 1.00 98.12 90 ARG A N 1
ATOM 697 C CA . ARG A 1 90 ? 5.041 -1.033 9.057 1.00 98.12 90 ARG A CA 1
ATOM 698 C C . ARG A 1 90 ? 4.987 -2.093 7.969 1.00 98.12 90 ARG A C 1
ATOM 700 O O . ARG A 1 90 ? 3.938 -2.680 7.734 1.00 98.12 90 ARG A O 1
ATOM 707 N N . THR A 1 91 ? 6.125 -2.346 7.339 1.00 98.38 91 THR A N 1
ATOM 708 C CA . THR A 1 91 ? 6.287 -3.363 6.292 1.00 98.38 91 THR A CA 1
ATOM 709 C C . THR A 1 91 ? 7.664 -4.004 6.411 1.00 98.38 91 THR A C 1
ATOM 711 O O . THR A 1 91 ? 8.629 -3.339 6.802 1.00 98.38 91 THR A O 1
ATOM 714 N N . ASP A 1 92 ? 7.778 -5.282 6.075 1.00 96.75 92 ASP A N 1
ATOM 715 C CA . ASP A 1 92 ? 9.061 -5.975 5.929 1.00 96.75 92 ASP A CA 1
ATOM 716 C C . ASP A 1 92 ? 9.628 -5.893 4.500 1.00 96.75 92 ASP A C 1
ATOM 718 O O . ASP A 1 92 ? 10.749 -6.340 4.227 1.00 96.75 92 ASP A O 1
ATOM 722 N N . SER A 1 93 ? 8.929 -5.202 3.596 1.00 97.62 93 SER A N 1
ATOM 723 C CA . SER A 1 93 ? 9.399 -4.961 2.242 1.00 97.62 93 SER A CA 1
ATOM 724 C C . SER A 1 93 ? 10.533 -3.942 2.206 1.00 97.62 93 SER A C 1
ATOM 726 O O . SER A 1 93 ? 10.346 -2.726 2.071 1.00 97.62 93 SER A O 1
ATOM 728 N N . GLN A 1 94 ? 11.767 -4.445 2.201 1.00 97.06 94 GLN A N 1
ATOM 729 C CA . GLN A 1 94 ? 12.945 -3.610 1.969 1.00 97.06 94 GLN A CA 1
ATOM 730 C C . GLN A 1 94 ? 12.870 -2.879 0.612 1.00 97.06 94 GLN A C 1
ATOM 732 O O . GLN A 1 94 ? 13.455 -1.806 0.455 1.00 97.06 94 GLN A O 1
ATOM 737 N N . TYR A 1 95 ? 12.139 -3.431 -0.366 1.00 96.44 95 TYR A N 1
ATOM 738 C CA . TYR A 1 95 ? 11.891 -2.788 -1.656 1.00 96.44 95 TYR A CA 1
ATOM 739 C C . TYR A 1 95 ? 11.087 -1.492 -1.493 1.00 96.44 95 TYR A C 1
ATOM 741 O O . TYR A 1 95 ? 11.532 -0.445 -1.967 1.00 96.44 95 TYR A O 1
ATOM 749 N N . VAL A 1 96 ? 9.970 -1.533 -0.758 1.00 98.12 96 VAL A N 1
ATOM 750 C CA . VAL A 1 96 ? 9.157 -0.345 -0.454 1.00 98.12 96 VAL A CA 1
ATOM 751 C C . VAL A 1 96 ? 9.944 0.655 0.395 1.00 98.12 96 VAL A C 1
ATOM 753 O O . VAL A 1 96 ? 9.988 1.840 0.060 1.00 98.12 96 VAL A O 1
ATOM 756 N N . ILE A 1 97 ? 10.639 0.187 1.436 1.00 97.94 97 ILE A N 1
ATOM 757 C CA . ILE A 1 97 ? 11.441 1.046 2.322 1.00 97.94 97 ILE A CA 1
ATOM 758 C C . ILE A 1 97 ? 12.537 1.782 1.546 1.00 97.94 97 ILE A C 1
ATOM 760 O O . ILE A 1 97 ? 12.700 2.998 1.689 1.00 97.94 97 ILE A O 1
ATOM 764 N N . ASN A 1 98 ? 13.276 1.074 0.690 1.00 97.19 98 ASN A N 1
ATOM 765 C CA . ASN A 1 98 ? 14.321 1.683 -0.128 1.00 97.19 98 ASN A CA 1
ATOM 766 C C . ASN A 1 98 ? 13.737 2.645 -1.168 1.00 97.19 98 ASN A C 1
ATOM 768 O O . ASN A 1 98 ? 14.311 3.714 -1.398 1.00 97.19 98 ASN A O 1
ATOM 772 N N . ALA A 1 99 ? 12.602 2.295 -1.778 1.00 96.62 99 ALA A N 1
ATOM 773 C CA . ALA A 1 99 ? 11.926 3.172 -2.718 1.00 96.62 99 ALA A CA 1
ATOM 774 C C . ALA A 1 99 ? 11.522 4.488 -2.046 1.00 96.62 99 ALA A C 1
ATOM 776 O O . ALA A 1 99 ? 11.957 5.549 -2.497 1.00 96.62 99 ALA A O 1
ATOM 777 N N . TYR A 1 100 ? 10.796 4.408 -0.929 1.00 96.81 100 TYR A N 1
ATOM 778 C CA . TYR A 1 100 ? 10.300 5.561 -0.180 1.00 96.81 100 TYR A CA 1
ATOM 779 C C . TYR A 1 100 ? 11.432 6.443 0.359 1.00 96.81 100 TYR A C 1
ATOM 781 O O . TYR A 1 100 ? 11.472 7.643 0.089 1.00 96.81 100 TYR A O 1
ATOM 789 N N . LYS A 1 101 ? 12.402 5.853 1.071 1.00 95.69 101 LYS A N 1
ATOM 790 C CA . LYS A 1 101 ? 13.452 6.621 1.760 1.00 95.69 101 LYS A CA 1
ATOM 791 C C . LYS A 1 101 ? 14.581 7.081 0.833 1.00 95.69 101 LYS A C 1
ATOM 793 O O . LYS A 1 101 ? 15.253 8.062 1.138 1.00 95.69 101 LYS A O 1
ATOM 798 N N . SER A 1 102 ? 14.849 6.369 -0.268 1.00 93.69 102 SER A N 1
ATOM 799 C CA . SER A 1 102 ? 16.072 6.580 -1.060 1.00 93.69 102 SER A CA 1
ATOM 800 C C . SER A 1 102 ? 15.864 6.780 -2.556 1.00 93.69 102 SER A C 1
ATOM 802 O O . SER A 1 102 ? 16.567 7.611 -3.140 1.00 93.69 102 SER A O 1
ATOM 804 N N . TRP A 1 103 ? 15.003 6.003 -3.216 1.00 94.75 103 TRP A N 1
ATOM 805 C CA . TRP A 1 103 ? 14.949 6.008 -4.682 1.00 94.75 103 TRP A CA 1
ATOM 806 C C . TRP A 1 103 ? 13.996 7.056 -5.242 1.00 94.75 103 TRP A C 1
ATOM 808 O O . TRP A 1 103 ? 14.418 7.846 -6.086 1.00 94.75 103 TRP A O 1
ATOM 818 N N . ILE A 1 104 ? 12.766 7.125 -4.733 1.00 94.44 104 ILE A N 1
ATOM 819 C CA . ILE A 1 104 ? 11.748 8.085 -5.169 1.00 94.44 104 ILE A CA 1
ATOM 820 C C . ILE A 1 104 ? 12.259 9.530 -5.067 1.00 94.44 104 ILE A C 1
ATOM 822 O O . ILE A 1 104 ? 12.232 10.215 -6.094 1.00 94.44 104 ILE A O 1
ATOM 826 N N . PRO A 1 105 ? 12.861 9.983 -3.941 1.00 92.56 105 PRO A N 1
ATOM 827 C CA . PRO A 1 105 ? 13.406 11.339 -3.867 1.00 92.56 105 PRO A CA 1
ATOM 828 C C . PRO A 1 105 ? 14.449 11.632 -4.956 1.00 92.56 105 PRO A C 1
ATOM 830 O O . PRO A 1 105 ? 14.536 12.747 -5.469 1.00 92.56 105 PRO A O 1
ATOM 833 N N . LYS A 1 106 ? 15.248 10.629 -5.350 1.00 91.38 106 LYS A N 1
ATOM 834 C CA . LYS A 1 106 ? 16.242 10.766 -6.427 1.00 91.38 106 LYS A CA 1
ATOM 835 C C . LYS A 1 106 ? 15.591 10.767 -7.808 1.00 91.38 106 LYS A C 1
ATOM 837 O O . LYS A 1 106 ? 16.048 11.502 -8.683 1.00 91.38 106 LYS A O 1
ATOM 842 N N . TRP A 1 107 ? 14.575 9.939 -8.031 1.00 92.81 107 TRP A N 1
ATOM 843 C CA . TRP A 1 107 ? 13.869 9.852 -9.309 1.00 92.81 107 TRP A CA 1
ATOM 844 C C . TRP A 1 107 ? 13.101 11.133 -9.624 1.00 92.81 107 TRP A C 1
ATOM 846 O O . TRP A 1 107 ? 13.218 11.635 -10.745 1.00 92.81 107 TRP A O 1
ATOM 856 N N . GLU A 1 108 ? 12.407 11.685 -8.628 1.00 89.44 108 GLU A N 1
ATOM 857 C CA . GLU A 1 108 ? 11.667 12.944 -8.731 1.00 89.44 108 GLU A CA 1
ATOM 858 C C . GLU A 1 108 ? 12.604 14.139 -8.893 1.00 89.44 108 GLU A C 1
ATOM 860 O O . GLU A 1 108 ? 12.434 14.923 -9.825 1.00 89.44 108 GLU A O 1
ATOM 865 N N . LYS A 1 109 ? 13.661 14.238 -8.069 1.00 87.81 109 LYS A N 1
ATOM 866 C CA . LYS A 1 109 ? 14.646 15.331 -8.167 1.00 87.81 109 LYS A CA 1
ATOM 867 C C . LYS A 1 109 ? 15.273 15.434 -9.557 1.00 87.81 109 LYS A C 1
ATOM 869 O O . LYS A 1 109 ? 15.585 16.526 -10.018 1.00 87.81 109 LYS A O 1
ATOM 874 N N . ASN A 1 110 ? 15.489 14.297 -10.213 1.00 81.06 110 ASN A N 1
ATOM 875 C CA . ASN A 1 110 ? 16.096 14.254 -11.538 1.00 81.06 110 ASN A CA 1
ATOM 876 C C . ASN A 1 110 ? 15.063 14.273 -12.678 1.00 81.06 110 ASN A C 1
ATOM 878 O O . ASN A 1 110 ? 15.482 14.199 -13.831 1.00 81.06 110 ASN A O 1
ATOM 882 N N . ASN A 1 111 ? 13.759 14.321 -12.362 1.00 73.62 111 ASN A N 1
ATOM 883 C CA . ASN A 1 111 ? 12.610 14.215 -13.271 1.00 73.62 111 ASN A CA 1
ATOM 884 C C . ASN A 1 111 ? 12.773 13.152 -14.372 1.00 73.62 111 ASN A C 1
ATOM 886 O O . ASN A 1 111 ? 12.444 13.365 -15.537 1.00 73.62 111 ASN A O 1
ATOM 890 N N . LYS A 1 112 ? 13.379 12.015 -14.019 1.00 78.31 112 LYS A N 1
ATOM 891 C CA . LYS A 1 112 ? 13.770 10.993 -14.999 1.00 78.31 112 LYS A CA 1
ATOM 892 C C . LYS A 1 112 ? 13.019 9.692 -14.821 1.00 78.31 112 LYS A C 1
ATOM 894 O O . LYS A 1 112 ? 12.847 8.995 -15.812 1.00 78.31 112 LYS A O 1
ATOM 899 N N . TRP A 1 113 ? 12.606 9.355 -13.592 1.00 86.44 113 TRP A N 1
ATOM 900 C CA . TRP A 1 113 ? 12.024 8.042 -13.276 1.00 86.44 113 TRP A CA 1
ATOM 901 C C . TRP A 1 113 ? 12.773 6.900 -13.985 1.00 86.44 113 TRP A C 1
ATOM 903 O O . TRP A 1 113 ? 12.182 5.999 -14.578 1.00 86.44 113 TRP A O 1
ATOM 913 N N . LYS A 1 114 ? 14.110 6.983 -13.942 1.00 83.75 114 LYS A N 1
ATOM 914 C CA . LYS A 1 114 ? 15.038 5.998 -14.498 1.00 83.75 114 LYS A CA 1
ATOM 915 C C . LYS A 1 114 ? 15.752 5.271 -13.368 1.00 83.75 114 LYS A C 1
ATOM 917 O O . LYS A 1 114 ? 16.235 5.892 -12.417 1.00 83.75 114 LYS A O 1
ATOM 922 N N . ALA A 1 115 ? 15.852 3.956 -13.502 1.00 78.75 115 ALA A N 1
ATOM 923 C CA . ALA A 1 115 ? 16.680 3.122 -12.652 1.00 78.75 115 ALA A CA 1
ATOM 924 C C . ALA A 1 115 ? 18.177 3.360 -12.935 1.00 78.75 115 ALA A C 1
ATOM 926 O O . ALA A 1 115 ? 18.560 3.981 -13.929 1.00 78.75 115 ALA A O 1
ATOM 927 N N . SER A 1 116 ? 19.050 2.848 -12.063 1.00 78.75 116 SER A N 1
ATOM 928 C CA . SER A 1 116 ? 20.512 3.012 -12.170 1.00 78.75 116 SER A CA 1
ATOM 929 C C . SER A 1 116 ? 21.107 2.439 -13.461 1.00 78.75 116 SER A C 1
ATOM 931 O O . SER A 1 116 ? 22.143 2.904 -13.925 1.00 78.75 116 SER A O 1
ATOM 933 N N . ASN A 1 117 ? 20.434 1.462 -14.066 1.00 81.00 117 ASN A N 1
ATOM 934 C CA . ASN A 1 117 ? 20.778 0.866 -15.357 1.00 81.00 117 ASN A CA 1
ATOM 935 C C . ASN A 1 117 ? 20.197 1.638 -16.562 1.00 81.00 117 ASN A C 1
ATOM 937 O O . ASN A 1 117 ? 20.175 1.107 -17.671 1.00 81.00 117 ASN A O 1
ATOM 941 N N . ASN A 1 118 ? 19.699 2.859 -16.343 1.00 79.56 118 ASN A N 1
ATOM 942 C CA . ASN A 1 118 ? 19.074 3.736 -17.336 1.00 79.56 118 ASN A CA 1
ATOM 943 C C . ASN A 1 118 ? 17.779 3.190 -17.977 1.00 79.56 118 ASN A C 1
ATOM 945 O O . ASN A 1 118 ? 17.277 3.765 -18.946 1.00 79.56 118 ASN A O 1
ATOM 949 N N . LYS A 1 119 ? 17.215 2.102 -17.438 1.00 86.06 119 LYS A N 1
ATOM 950 C CA . LYS A 1 119 ? 15.877 1.621 -17.804 1.00 86.06 119 LYS A CA 1
ATOM 951 C C . LYS A 1 119 ? 14.804 2.414 -17.066 1.00 86.06 119 LYS A C 1
ATOM 953 O O . LYS A 1 119 ? 15.094 3.088 -16.076 1.00 86.06 119 LYS A O 1
ATOM 958 N N . ASP A 1 120 ? 13.573 2.333 -17.552 1.00 87.31 120 ASP A N 1
ATOM 959 C CA . ASP A 1 120 ? 12.419 2.860 -16.826 1.00 87.31 120 ASP A CA 1
ATOM 960 C C . ASP A 1 120 ? 12.285 2.185 -15.460 1.00 87.31 120 ASP A C 1
ATOM 962 O O . ASP A 1 120 ? 12.601 1.003 -15.297 1.00 87.31 120 ASP A O 1
ATOM 966 N N . VAL A 1 121 ? 11.881 2.970 -14.461 1.00 89.56 121 VAL A N 1
ATOM 967 C CA . VAL A 1 121 ? 11.595 2.457 -13.120 1.00 89.56 121 VAL A CA 1
ATOM 968 C C . VAL A 1 121 ? 10.410 1.508 -13.205 1.00 89.56 121 VAL A C 1
ATOM 970 O O . VAL A 1 121 ? 9.334 1.873 -13.669 1.00 89.56 121 VAL A O 1
ATOM 973 N N . GLU A 1 122 ? 10.606 0.282 -12.738 1.00 90.06 122 GLU A N 1
ATOM 974 C CA . GLU A 1 122 ? 9.512 -0.669 -12.607 1.00 90.06 122 GLU A CA 1
ATOM 975 C C . GLU A 1 122 ? 8.534 -0.201 -11.522 1.00 90.06 122 GLU A C 1
ATOM 977 O O . GLU A 1 122 ? 8.962 0.274 -10.469 1.00 90.06 122 GLU A O 1
ATOM 982 N N . ASN A 1 123 ? 7.229 -0.359 -11.769 1.00 92.81 123 ASN A N 1
ATOM 983 C CA . ASN A 1 123 ? 6.151 0.065 -10.864 1.00 92.81 123 ASN A CA 1
ATOM 984 C C . ASN A 1 123 ? 6.134 1.583 -10.604 1.00 92.81 123 ASN A C 1
ATOM 986 O O . ASN A 1 123 ? 5.677 2.029 -9.550 1.00 92.81 123 ASN A O 1
ATOM 990 N N . LYS A 1 124 ? 6.647 2.378 -11.553 1.00 92.25 124 LYS A N 1
ATOM 991 C CA . LYS A 1 124 ? 6.676 3.842 -11.482 1.00 92.25 124 LYS A CA 1
ATOM 992 C C . LYS A 1 124 ? 5.304 4.411 -11.117 1.00 92.25 124 LYS A C 1
ATOM 994 O O . LYS A 1 124 ? 5.223 5.241 -10.219 1.00 92.25 124 LYS A O 1
ATOM 999 N N . GLU A 1 125 ? 4.258 3.943 -11.786 1.00 90.62 125 GLU A N 1
ATOM 1000 C CA . GLU A 1 125 ? 2.882 4.422 -11.654 1.00 90.62 125 GLU A CA 1
ATOM 1001 C C . GLU A 1 125 ? 2.378 4.234 -10.213 1.00 90.62 125 GLU A C 1
ATOM 1003 O O . GLU A 1 125 ? 1.892 5.176 -9.588 1.00 90.62 125 GLU A O 1
ATOM 1008 N N . LEU A 1 126 ? 2.639 3.064 -9.619 1.00 93.62 126 LEU A N 1
ATOM 1009 C CA . LEU A 1 126 ? 2.297 2.788 -8.222 1.00 93.62 126 LEU A CA 1
ATOM 1010 C C . LEU A 1 126 ? 3.083 3.657 -7.239 1.00 93.62 126 LEU A C 1
ATOM 1012 O O . LEU A 1 126 ? 2.522 4.136 -6.258 1.00 93.62 126 LEU A O 1
ATOM 1016 N N . PHE A 1 127 ? 4.372 3.901 -7.486 1.00 95.31 127 PHE A N 1
ATOM 1017 C CA . PHE A 1 127 ? 5.152 4.796 -6.629 1.00 95.31 127 PHE A CA 1
ATOM 1018 C C . PHE A 1 127 ? 4.698 6.253 -6.732 1.00 95.31 127 PHE A C 1
ATOM 1020 O O . PHE A 1 127 ? 4.655 6.946 -5.715 1.00 95.31 127 PHE A O 1
ATOM 1027 N N . GLN A 1 128 ? 4.343 6.720 -7.931 1.00 92.44 128 GLN A N 1
ATOM 1028 C CA . GLN A 1 128 ? 3.772 8.053 -8.125 1.00 92.44 128 GLN A CA 1
ATOM 1029 C C . GLN A 1 128 ? 2.477 8.201 -7.328 1.00 92.44 128 GLN A C 1
ATOM 1031 O O . GLN A 1 128 ? 2.328 9.161 -6.569 1.00 92.44 128 GLN A O 1
ATOM 1036 N N . ARG A 1 129 ? 1.596 7.204 -7.417 1.00 91.94 129 ARG A N 1
ATOM 1037 C CA . ARG A 1 129 ? 0.363 7.159 -6.640 1.00 91.94 129 ARG A CA 1
ATOM 1038 C C . ARG A 1 129 ? 0.599 7.125 -5.134 1.00 91.94 129 ARG A C 1
ATOM 1040 O O . ARG A 1 129 ? -0.020 7.901 -4.410 1.00 91.94 129 ARG A O 1
ATOM 1047 N N . LEU A 1 130 ? 1.493 6.258 -4.656 1.00 95.12 130 LEU A N 1
ATOM 1048 C CA . LEU A 1 130 ? 1.857 6.182 -3.240 1.00 95.12 130 LEU A CA 1
ATOM 1049 C C . LEU A 1 130 ? 2.262 7.568 -2.732 1.00 95.12 130 LEU A C 1
ATOM 1051 O O . LEU A 1 130 ? 1.723 8.040 -1.733 1.00 95.12 130 LEU A O 1
ATOM 1055 N N . MET A 1 131 ? 3.154 8.259 -3.448 1.00 94.94 131 MET A N 1
ATOM 1056 C CA . MET A 1 131 ? 3.594 9.597 -3.049 1.00 94.94 131 MET A CA 1
ATOM 1057 C C . MET A 1 131 ? 2.484 10.639 -3.107 1.00 94.94 131 MET A C 1
ATOM 1059 O O . MET A 1 131 ? 2.459 11.540 -2.270 1.00 94.94 131 MET A O 1
ATOM 1063 N N . LYS A 1 132 ? 1.572 10.532 -4.072 1.00 92.62 132 LYS A N 1
ATOM 1064 C CA . LYS A 1 132 ? 0.411 11.414 -4.183 1.00 92.62 132 LYS A CA 1
ATOM 1065 C C . LYS A 1 132 ? -0.511 11.275 -2.972 1.00 92.62 132 LYS A C 1
ATOM 1067 O O . LYS A 1 132 ? -0.868 12.285 -2.372 1.00 92.62 132 LYS A O 1
ATOM 1072 N N . LEU A 1 133 ? -0.805 10.044 -2.550 1.00 92.88 133 LEU A N 1
ATOM 1073 C CA . LEU A 1 133 ? -1.587 9.766 -1.342 1.00 92.88 133 LEU A CA 1
ATOM 1074 C C . LEU A 1 133 ? -0.871 10.238 -0.071 1.00 92.88 133 LEU A C 1
ATOM 1076 O O . LEU A 1 133 ? -1.487 10.896 0.762 1.00 92.88 133 LEU A O 1
ATOM 1080 N N . VAL A 1 134 ? 0.437 9.983 0.054 1.00 94.94 134 VAL A N 1
ATOM 1081 C CA . VAL A 1 134 ? 1.246 10.484 1.182 1.00 94.94 134 VAL A CA 1
ATOM 1082 C C . VAL A 1 134 ? 1.171 12.010 1.282 1.00 94.94 134 VAL A C 1
ATOM 1084 O O . VAL A 1 134 ? 0.951 12.545 2.364 1.00 94.94 134 VAL A O 1
ATOM 1087 N N . ARG A 1 135 ? 1.317 12.720 0.157 1.00 93.81 135 ARG A N 1
ATOM 1088 C CA . ARG A 1 135 ? 1.304 14.194 0.103 1.00 93.81 135 ARG A CA 1
ATOM 1089 C C . ARG A 1 135 ? -0.076 14.811 0.298 1.00 93.81 135 ARG A C 1
ATOM 1091 O O . ARG A 1 135 ? -0.157 15.984 0.643 1.00 93.81 135 ARG A O 1
ATOM 1098 N N . ALA A 1 136 ? -1.141 14.059 0.037 1.00 91.06 136 ALA A N 1
ATOM 1099 C CA . ALA A 1 136 ? -2.509 14.543 0.172 1.00 91.06 136 ALA A CA 1
ATOM 1100 C C . ALA A 1 136 ? -3.027 14.528 1.619 1.00 91.06 136 ALA A C 1
ATOM 1102 O O . ALA A 1 136 ? -4.084 15.103 1.898 1.00 91.06 136 ALA A O 1
ATOM 1103 N N . ARG A 1 137 ? -2.312 13.866 2.535 1.00 91.69 137 ARG A N 1
ATOM 1104 C CA . ARG A 1 137 ? -2.650 13.850 3.960 1.00 91.69 137 ARG A CA 1
ATOM 1105 C C . ARG A 1 137 ? -2.266 15.168 4.631 1.00 91.69 137 ARG A C 1
ATOM 1107 O O . ARG A 1 137 ? -1.288 15.810 4.258 1.00 91.69 137 ARG A O 1
ATOM 1114 N N . ASN A 1 138 ? -3.028 15.543 5.659 1.00 91.19 138 ASN A N 1
ATOM 1115 C CA . ASN A 1 138 ? -2.774 16.748 6.457 1.00 91.19 138 ASN A CA 1
ATOM 1116 C C . ASN A 1 138 ? -1.752 16.502 7.577 1.00 91.19 138 ASN A C 1
ATOM 1118 O O . ASN A 1 138 ? -1.193 17.453 8.118 1.00 91.19 138 ASN A O 1
ATOM 1122 N N . ALA A 1 139 ? -1.526 15.237 7.928 1.00 93.69 139 ALA A N 1
ATOM 1123 C CA . ALA A 1 139 ? -0.568 14.803 8.932 1.00 93.69 139 ALA A CA 1
ATOM 1124 C C . ALA A 1 139 ? 0.501 13.876 8.342 1.00 93.69 139 ALA A C 1
ATOM 1126 O O . ALA A 1 139 ? 0.342 13.312 7.258 1.00 93.69 139 ALA A O 1
ATOM 1127 N N . GLU A 1 140 ? 1.600 13.726 9.082 1.00 95.75 140 GLU A N 1
ATOM 1128 C CA . GLU A 1 140 ? 2.784 12.984 8.652 1.00 95.75 140 GLU A CA 1
ATOM 1129 C C . GLU A 1 140 ? 2.492 11.501 8.366 1.00 95.75 140 GLU A C 1
ATOM 1131 O O . GLU A 1 140 ? 1.721 10.849 9.073 1.00 95.75 140 GLU A O 1
ATOM 1136 N N . VAL A 1 141 ? 3.163 10.961 7.344 1.00 96.94 141 VAL A N 1
ATOM 1137 C CA . VAL A 1 141 ? 3.252 9.518 7.095 1.00 96.94 141 VAL A CA 1
ATOM 1138 C C . VAL A 1 141 ? 4.688 9.060 7.286 1.00 96.94 141 VAL A C 1
ATOM 1140 O O . VAL A 1 141 ? 5.601 9.524 6.594 1.00 96.94 141 VAL A O 1
ATOM 1143 N N . THR A 1 142 ? 4.876 8.079 8.159 1.00 97.31 142 THR A N 1
ATOM 1144 C CA . THR A 1 142 ? 6.131 7.345 8.293 1.00 97.31 142 THR A CA 1
ATOM 1145 C C . THR A 1 142 ? 5.952 5.926 7.767 1.00 97.31 142 THR A C 1
ATOM 1147 O O . THR A 1 142 ? 4.917 5.296 7.966 1.00 97.31 142 THR A O 1
ATOM 1150 N N . ILE A 1 143 ? 6.962 5.431 7.050 1.00 97.94 143 ILE A N 1
ATOM 1151 C CA . ILE A 1 143 ? 7.012 4.042 6.586 1.00 97.94 143 ILE A CA 1
ATOM 1152 C C . ILE A 1 143 ? 8.272 3.424 7.173 1.00 97.94 143 ILE A C 1
ATOM 1154 O O . ILE A 1 143 ? 9.392 3.810 6.817 1.00 97.94 143 ILE A O 1
ATOM 1158 N N . GLU A 1 144 ? 8.080 2.490 8.096 1.00 97.19 144 GLU A N 1
ATOM 1159 C CA . GLU A 1 144 ? 9.145 1.889 8.881 1.00 97.19 144 GLU A CA 1
ATOM 1160 C C . GLU A 1 144 ? 9.294 0.400 8.608 1.00 97.19 144 GLU A C 1
ATOM 1162 O O . GLU A 1 144 ? 8.327 -0.341 8.434 1.00 97.19 144 GLU A O 1
ATOM 1167 N N . TYR A 1 145 ? 10.557 -0.020 8.566 1.00 96.81 145 TYR A N 1
ATOM 1168 C CA . TYR A 1 145 ? 10.901 -1.413 8.362 1.00 96.81 145 TYR A CA 1
ATOM 1169 C C . TYR A 1 145 ? 10.619 -2.194 9.641 1.00 96.81 145 TYR A C 1
ATOM 1171 O O . TYR A 1 145 ? 11.086 -1.823 10.723 1.00 96.81 145 TYR A O 1
ATOM 1179 N N . VAL A 1 146 ? 9.914 -3.307 9.503 1.00 93.81 146 VAL A N 1
ATOM 1180 C CA . VAL A 1 146 ? 9.864 -4.357 10.515 1.00 93.81 146 VAL A CA 1
ATOM 1181 C C . VAL A 1 146 ? 10.542 -5.591 9.946 1.00 93.81 146 VAL A C 1
ATOM 1183 O O . VAL A 1 146 ? 10.483 -5.856 8.754 1.00 93.81 146 VAL A O 1
ATOM 1186 N N . GLN A 1 147 ? 11.247 -6.340 10.782 1.00 88.25 147 GLN A N 1
ATOM 1187 C CA . GLN A 1 147 ? 11.858 -7.570 10.310 1.00 88.25 147 GLN A CA 1
ATOM 1188 C C . GLN A 1 147 ? 10.771 -8.623 10.061 1.00 88.25 147 GLN A C 1
ATOM 1190 O O . GLN A 1 147 ? 9.984 -8.923 10.959 1.00 88.25 147 GLN A O 1
ATOM 1195 N N . GLY A 1 148 ? 10.753 -9.192 8.857 1.00 81.62 148 GLY A N 1
ATOM 1196 C CA . GLY A 1 148 ? 9.850 -10.285 8.505 1.00 81.62 148 GLY A CA 1
ATOM 1197 C C . GLY A 1 148 ? 10.192 -11.582 9.247 1.00 81.62 148 GLY A C 1
ATOM 1198 O O . GLY A 1 148 ? 11.359 -11.864 9.531 1.00 81.62 148 GLY A O 1
ATOM 1199 N N . HIS A 1 149 ? 9.164 -12.379 9.548 1.00 72.00 149 HIS A N 1
ATOM 1200 C CA . HIS A 1 149 ? 9.264 -13.745 10.093 1.00 72.00 149 HIS A CA 1
ATOM 1201 C C . HIS A 1 149 ? 10.050 -13.908 11.412 1.00 72.00 149 HIS A C 1
ATOM 1203 O O . HIS A 1 149 ? 10.693 -14.937 11.630 1.00 72.00 149 HIS A O 1
ATOM 1209 N N . VAL A 1 150 ? 10.001 -12.917 12.309 1.00 80.62 150 VAL A N 1
ATOM 1210 C CA . VAL A 1 150 ? 10.645 -12.992 13.639 1.00 80.62 150 VAL A CA 1
ATOM 1211 C C . VAL A 1 150 ? 9.669 -12.964 14.821 1.00 80.62 150 VAL A C 1
ATOM 1213 O O . VAL A 1 150 ? 10.081 -12.645 15.935 1.00 80.62 150 VAL A O 1
ATOM 1216 N N . GLY A 1 151 ? 8.388 -13.294 14.622 1.00 79.06 151 GLY A N 1
ATOM 1217 C CA . GLY A 1 151 ? 7.417 -13.340 15.723 1.00 79.06 151 GLY A CA 1
ATOM 1218 C C . GLY A 1 151 ? 6.764 -11.999 16.060 1.00 79.06 151 GLY A C 1
ATOM 1219 O O . GLY A 1 151 ? 6.212 -11.857 17.150 1.00 79.06 151 GLY A O 1
ATOM 1220 N N . VAL A 1 152 ? 6.841 -10.991 15.178 1.00 89.88 152 VAL A N 1
ATOM 1221 C CA . VAL A 1 152 ? 6.056 -9.757 15.350 1.00 89.88 152 VAL A CA 1
ATOM 1222 C C . VAL A 1 152 ? 4.629 -10.055 14.921 1.00 89.88 152 VAL A C 1
ATOM 1224 O O . VAL A 1 152 ? 4.338 -10.061 13.726 1.00 89.88 152 VAL A O 1
ATOM 1227 N N . GLN A 1 153 ? 3.765 -10.304 15.905 1.00 95.19 153 GLN A N 1
ATOM 1228 C CA . GLN A 1 153 ? 2.400 -10.779 15.693 1.00 95.19 153 GLN A CA 1
ATOM 1229 C C . GLN A 1 153 ? 1.657 -9.969 14.624 1.00 95.19 153 GLN A C 1
ATOM 1231 O O . GLN A 1 153 ? 1.085 -10.543 13.711 1.00 95.19 153 GLN A O 1
ATOM 1236 N N . GLU A 1 154 ? 1.701 -8.640 14.674 1.00 96.81 154 GLU A N 1
ATOM 1237 C CA . GLU A 1 154 ? 0.950 -7.802 13.738 1.00 96.81 154 GLU A CA 1
ATOM 1238 C C . GLU A 1 154 ? 1.480 -7.868 12.294 1.00 96.81 154 GLU A C 1
ATOM 1240 O O . GLU A 1 154 ? 0.703 -7.723 11.353 1.00 96.81 154 GLU A O 1
ATOM 1245 N N . ASN A 1 155 ? 2.781 -8.126 12.106 1.00 96.31 155 ASN A N 1
ATOM 1246 C CA . ASN A 1 155 ? 3.338 -8.379 10.774 1.00 96.31 155 ASN A CA 1
ATOM 1247 C C . ASN A 1 155 ? 2.931 -9.765 10.262 1.00 96.31 155 ASN A C 1
ATOM 1249 O O . ASN A 1 155 ? 2.670 -9.931 9.078 1.00 96.31 155 ASN A O 1
ATOM 1253 N N . GLU A 1 156 ? 2.854 -10.758 11.150 1.00 96.44 156 GLU A N 1
ATOM 1254 C CA . GLU A 1 156 ? 2.383 -12.100 10.796 1.00 96.44 156 GLU A CA 1
ATOM 1255 C C . GLU A 1 156 ? 0.900 -12.102 10.409 1.00 96.44 156 GLU A C 1
ATOM 1257 O O . GLU A 1 156 ? 0.520 -12.813 9.485 1.00 96.44 156 GLU A O 1
ATOM 1262 N N . GLU A 1 157 ? 0.070 -11.282 11.056 1.00 97.81 157 GLU A N 1
ATOM 1263 C CA . GLU A 1 157 ? -1.332 -11.094 10.660 1.00 97.81 157 GLU A CA 1
ATOM 1264 C C . GLU A 1 157 ? -1.439 -10.446 9.268 1.00 97.81 157 GLU A C 1
ATOM 1266 O O . GLU A 1 157 ? -2.220 -10.904 8.433 1.00 97.81 157 GLU A O 1
ATOM 1271 N N . ALA A 1 158 ? -0.619 -9.429 8.970 1.00 98.00 158 ALA A N 1
ATOM 1272 C CA . ALA A 1 158 ? -0.564 -8.835 7.632 1.00 98.00 158 ALA A CA 1
ATOM 1273 C C . ALA A 1 158 ? -0.124 -9.858 6.563 1.00 98.00 158 ALA A C 1
ATOM 1275 O O . ALA A 1 158 ? -0.782 -9.969 5.527 1.00 98.00 158 ALA A O 1
ATOM 1276 N N . ASP A 1 159 ? 0.912 -10.659 6.839 1.00 97.44 159 ASP A N 1
ATOM 1277 C CA . ASP A 1 159 ? 1.380 -11.743 5.958 1.00 97.44 159 ASP A CA 1
ATOM 1278 C C . ASP A 1 159 ? 0.310 -12.823 5.735 1.00 97.44 159 ASP A C 1
ATOM 1280 O O . ASP A 1 159 ? 0.098 -13.284 4.608 1.00 97.44 159 ASP A O 1
ATOM 1284 N N . GLN A 1 160 ? -0.439 -13.192 6.776 1.00 97.25 160 GLN A N 1
ATOM 1285 C CA . GLN A 1 160 ? -1.561 -14.120 6.640 1.00 97.25 160 GLN A CA 1
ATOM 1286 C C . GLN A 1 160 ? -2.664 -13.550 5.743 1.00 97.25 160 GLN A C 1
ATOM 1288 O O . GLN A 1 160 ? -3.144 -14.253 4.847 1.00 97.25 160 GLN A O 1
ATOM 1293 N N . LEU A 1 161 ? -3.036 -12.279 5.925 1.00 98.25 161 LEU A N 1
ATOM 1294 C CA . LEU A 1 161 ? -4.014 -11.606 5.068 1.00 98.25 161 LEU A CA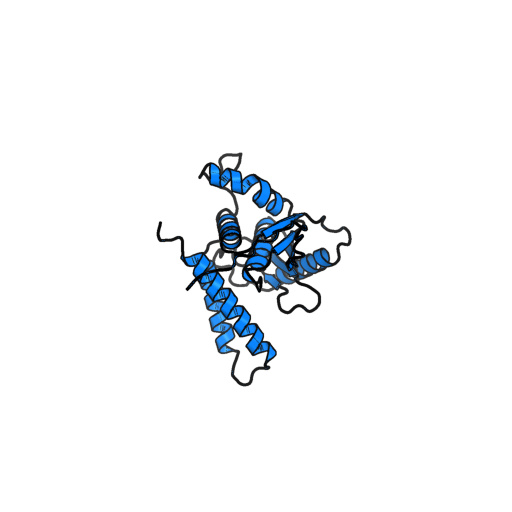 1
ATOM 1295 C C . LEU A 1 161 ? -3.540 -11.544 3.608 1.00 98.25 161 LEU A C 1
ATOM 1297 O O . LEU A 1 161 ? -4.330 -11.822 2.701 1.00 98.25 161 LEU A O 1
ATOM 1301 N N . ALA A 1 162 ? -2.260 -11.254 3.371 1.00 97.94 162 ALA A N 1
ATOM 1302 C CA . ALA A 1 162 ? -1.683 -11.207 2.032 1.00 97.94 162 ALA A CA 1
ATOM 1303 C C . ALA A 1 162 ? -1.681 -12.586 1.356 1.00 97.94 162 ALA A C 1
ATOM 1305 O O . ALA A 1 162 ? -2.073 -12.716 0.191 1.00 97.94 162 ALA A O 1
ATOM 1306 N N . LYS A 1 163 ? -1.314 -13.641 2.094 1.00 97.38 163 LYS A N 1
ATOM 1307 C CA . LYS A 1 163 ? -1.377 -15.031 1.615 1.00 97.38 163 LYS A CA 1
ATOM 1308 C C . LYS A 1 163 ? -2.796 -15.435 1.249 1.00 97.38 163 LYS A C 1
ATOM 1310 O O . LYS A 1 163 ? -3.001 -15.968 0.161 1.00 97.38 163 LYS A O 1
ATOM 1315 N N . LEU A 1 164 ? -3.772 -15.154 2.114 1.00 96.69 164 LEU A N 1
ATOM 1316 C CA . LEU A 1 164 ? -5.186 -15.412 1.829 1.00 96.69 164 LEU A CA 1
ATOM 1317 C C . LEU A 1 164 ? -5.633 -14.685 0.553 1.00 96.69 164 LEU A C 1
ATOM 1319 O O . LEU A 1 164 ? -6.238 -15.310 -0.318 1.00 96.69 164 LEU A O 1
ATOM 1323 N N . GLY A 1 165 ? -5.237 -13.421 0.388 1.00 96.06 165 GLY A N 1
ATOM 1324 C CA . GLY A 1 165 ? -5.515 -12.630 -0.810 1.00 96.06 165 GLY A CA 1
ATOM 1325 C C . GLY A 1 165 ? -4.941 -13.253 -2.087 1.00 96.06 165 GLY A C 1
ATOM 1326 O O . GLY A 1 165 ? -5.596 -13.272 -3.127 1.00 96.06 165 GLY A O 1
ATOM 1327 N N . ALA A 1 166 ? -3.749 -13.853 -2.016 1.00 95.31 166 ALA A N 1
ATOM 1328 C CA . ALA A 1 166 ? -3.112 -14.506 -3.162 1.00 95.31 166 ALA A CA 1
ATOM 1329 C C . ALA A 1 166 ? -3.852 -15.780 -3.620 1.00 95.31 166 ALA A C 1
ATOM 1331 O O . ALA A 1 166 ? -3.732 -16.179 -4.784 1.00 95.31 166 ALA A O 1
ATOM 1332 N N . PHE A 1 167 ? -4.626 -16.410 -2.730 1.00 93.44 167 PHE A N 1
ATOM 1333 C CA . PHE A 1 167 ? -5.475 -17.559 -3.057 1.00 93.44 167 PHE A CA 1
ATOM 1334 C C . PHE A 1 167 ? -6.857 -17.171 -3.595 1.00 93.44 167 PHE A C 1
ATOM 1336 O O . PHE A 1 167 ? -7.530 -18.040 -4.151 1.00 93.44 167 PHE A O 1
ATOM 1343 N N . MET A 1 168 ? -7.269 -15.906 -3.478 1.00 90.44 168 MET A N 1
ATOM 1344 C CA . MET A 1 168 ? -8.557 -15.443 -3.994 1.00 90.44 168 MET A CA 1
ATOM 1345 C C . MET A 1 168 ? -8.618 -15.493 -5.529 1.00 90.44 168 MET A C 1
ATOM 1347 O O . MET A 1 168 ? -7.606 -15.382 -6.242 1.00 90.44 168 MET A O 1
ATOM 1351 N N . ASP A 1 169 ? -9.839 -15.657 -6.036 1.00 82.25 169 ASP A N 1
ATOM 1352 C CA . ASP A 1 169 ? -10.119 -15.674 -7.468 1.00 82.25 169 ASP A CA 1
ATOM 1353 C C . ASP A 1 169 ? -9.768 -14.336 -8.132 1.00 82.25 169 ASP A C 1
ATOM 1355 O O . ASP A 1 169 ? -9.589 -13.302 -7.489 1.00 82.25 169 ASP A O 1
ATOM 1359 N N . THR A 1 170 ? -9.582 -14.376 -9.449 1.00 67.69 170 THR A N 1
ATOM 1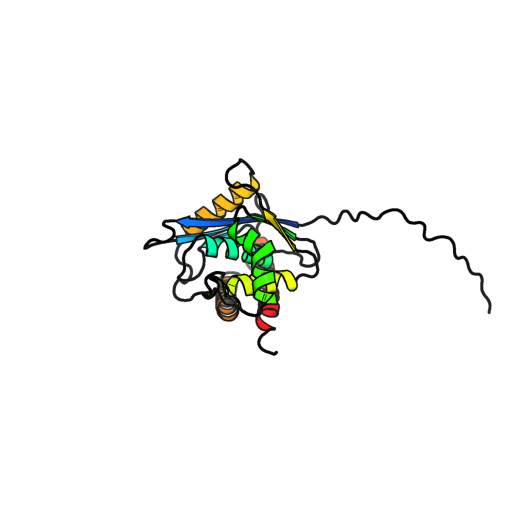360 C CA . THR A 1 170 ? -9.108 -13.241 -10.247 1.00 67.69 170 THR A CA 1
ATOM 1361 C C . THR A 1 170 ? -10.086 -12.075 -10.174 1.00 67.69 170 THR A C 1
ATOM 1363 O O . THR A 1 170 ? -11.225 -12.185 -10.633 1.00 67.69 170 THR A O 1
ATOM 1366 N N . VAL A 1 171 ? -9.625 -10.951 -9.631 1.00 61.25 171 VAL A N 1
ATOM 1367 C CA . VAL A 1 171 ? -10.375 -9.697 -9.586 1.00 61.25 171 VAL A CA 1
ATOM 1368 C C . VAL A 1 171 ? -9.933 -8.888 -10.802 1.00 61.25 171 VAL A C 1
ATOM 1370 O O . VAL A 1 171 ? -9.022 -8.074 -10.712 1.00 61.25 171 VAL A O 1
ATOM 1373 N N . ASP A 1 172 ? -10.533 -9.196 -11.952 1.00 62.38 172 ASP A N 1
ATOM 1374 C CA . ASP A 1 172 ? -10.318 -8.499 -13.228 1.00 62.38 172 ASP A CA 1
ATOM 1375 C C . ASP A 1 172 ? -8.834 -8.404 -13.665 1.00 62.38 172 ASP A C 1
ATOM 1377 O O . ASP A 1 172 ? -8.165 -7.376 -13.552 1.00 62.38 172 ASP A O 1
ATOM 1381 N N . ASP A 1 173 ? -8.298 -9.510 -14.190 1.00 65.31 173 ASP A N 1
ATOM 1382 C CA . ASP A 1 173 ? -6.915 -9.587 -14.692 1.00 65.31 173 ASP A CA 1
ATOM 1383 C C . ASP A 1 173 ? -6.736 -8.902 -16.068 1.00 65.31 173 ASP A C 1
ATOM 1385 O O . ASP A 1 173 ? -5.643 -8.932 -16.636 1.00 65.31 173 ASP A O 1
ATOM 1389 N N . LEU A 1 174 ? -7.791 -8.308 -16.644 1.00 64.75 174 LEU A N 1
ATOM 1390 C CA . LEU A 1 174 ? -7.753 -7.771 -18.008 1.00 64.75 174 LEU A CA 1
ATOM 1391 C C . LEU A 1 174 ? -7.034 -6.421 -18.094 1.00 64.75 174 LEU A C 1
ATOM 1393 O O . LEU A 1 174 ? -6.488 -6.094 -19.150 1.00 64.75 174 LEU A O 1
ATOM 1397 N N . TYR A 1 175 ? -6.999 -5.660 -16.998 1.00 67.81 175 TYR A N 1
ATOM 1398 C CA . TYR A 1 175 ? -6.444 -4.308 -16.969 1.00 67.81 175 TYR A CA 1
ATOM 1399 C C . TYR A 1 175 ? -5.406 -4.151 -15.861 1.00 67.81 175 TYR A C 1
ATOM 1401 O O . TYR A 1 175 ? -5.602 -4.587 -14.730 1.00 67.81 175 TYR A O 1
ATOM 1409 N N . ASP A 1 176 ? -4.275 -3.516 -16.172 1.00 72.94 176 ASP A N 1
ATOM 1410 C CA . ASP A 1 176 ? -3.305 -3.137 -15.145 1.00 72.94 176 ASP A CA 1
ATOM 1411 C C . ASP A 1 176 ? -3.811 -1.894 -14.421 1.00 72.94 176 ASP A C 1
ATOM 1413 O O . ASP A 1 176 ? -3.601 -0.777 -14.874 1.00 72.94 176 ASP A O 1
ATOM 1417 N N . TYR A 1 177 ? -4.470 -2.105 -13.281 1.00 72.06 177 TYR A N 1
ATOM 1418 C CA . TYR A 1 177 ? -4.967 -1.060 -12.378 1.00 72.06 177 TYR A CA 1
ATOM 1419 C C . TYR A 1 177 ? -3.855 -0.278 -11.648 1.00 72.06 177 TYR A C 1
ATOM 1421 O O . TYR A 1 177 ? -4.022 0.179 -10.518 1.00 72.06 177 TYR A O 1
ATOM 1429 N N . GLY A 1 178 ? -2.667 -0.208 -12.250 1.00 68.06 178 GLY A N 1
ATOM 1430 C CA . GLY A 1 178 ? -1.486 0.429 -11.680 1.00 68.06 178 GLY A CA 1
ATOM 1431 C C . GLY A 1 178 ? -1.501 1.953 -11.775 1.00 68.06 178 GLY A C 1
ATOM 1432 O O . GLY A 1 178 ? -0.801 2.601 -10.998 1.00 68.06 178 GLY A O 1
ATOM 1433 N N . ASP A 1 179 ? -2.286 2.517 -12.695 1.00 77.75 179 ASP A N 1
ATOM 1434 C CA . ASP A 1 179 ? -2.463 3.960 -12.858 1.00 77.75 179 ASP A CA 1
ATOM 1435 C C . ASP A 1 179 ? -3.731 4.489 -12.158 1.00 77.75 179 ASP A C 1
ATOM 1437 O O . ASP A 1 179 ? -4.609 3.742 -11.715 1.00 77.75 179 ASP A O 1
ATOM 1441 N N . ASP A 1 180 ? -3.795 5.812 -12.010 1.00 80.69 180 ASP A N 1
ATOM 1442 C CA . ASP A 1 180 ? -4.864 6.501 -11.286 1.00 80.69 180 ASP A CA 1
ATOM 1443 C C . ASP A 1 180 ? -6.231 6.327 -11.977 1.00 80.69 180 ASP A C 1
ATOM 1445 O O . ASP A 1 180 ? -7.227 6.051 -11.304 1.00 80.69 180 ASP A O 1
ATOM 1449 N N . GLU A 1 181 ? -6.297 6.447 -13.309 1.00 80.94 181 GLU A N 1
ATOM 1450 C CA . GLU A 1 181 ? -7.556 6.400 -14.065 1.00 80.94 181 GLU A CA 1
ATOM 1451 C C . GLU A 1 181 ? -8.187 5.006 -13.997 1.00 80.94 181 GLU A C 1
ATOM 1453 O O . GLU A 1 181 ? -9.390 4.858 -13.740 1.00 80.94 181 GLU A O 1
ATOM 1458 N N . THR A 1 182 ? -7.382 3.970 -14.225 1.00 81.25 182 THR A N 1
ATOM 1459 C CA . THR A 1 182 ? -7.861 2.589 -14.204 1.00 81.25 182 THR A CA 1
ATOM 1460 C C . THR A 1 182 ? -8.353 2.201 -12.816 1.00 81.25 182 THR A C 1
ATOM 1462 O O . THR A 1 182 ? -9.446 1.645 -12.690 1.00 81.25 182 THR A O 1
ATOM 1465 N N . GLU A 1 183 ? -7.621 2.515 -11.751 1.00 81.94 183 GLU A N 1
ATOM 1466 C CA . GLU A 1 183 ? -8.057 2.151 -10.400 1.00 81.94 183 GLU A CA 1
ATOM 1467 C C . GLU A 1 183 ? -9.274 2.959 -9.934 1.00 81.94 183 GLU A C 1
ATOM 1469 O O . GLU A 1 183 ? -10.118 2.397 -9.237 1.00 81.94 183 GLU A O 1
ATOM 1474 N N . ILE A 1 184 ? -9.441 4.224 -10.352 1.00 81.50 184 ILE A N 1
ATOM 1475 C CA . ILE A 1 184 ? -10.705 4.952 -10.130 1.00 81.50 184 ILE A CA 1
ATOM 1476 C C . ILE A 1 184 ? -11.866 4.169 -10.753 1.00 81.50 184 ILE A C 1
ATOM 1478 O O . ILE A 1 184 ? -12.898 3.988 -10.104 1.00 81.50 184 ILE A O 1
ATOM 1482 N N . LYS A 1 185 ? -11.709 3.660 -11.985 1.00 82.12 185 LYS A N 1
ATOM 1483 C CA . LYS A 1 185 ? -12.738 2.829 -12.637 1.00 82.12 185 LYS A CA 1
ATOM 1484 C C . LYS A 1 185 ? -12.998 1.537 -11.859 1.00 82.12 185 LYS A C 1
ATOM 1486 O O . LYS A 1 185 ? -14.163 1.163 -11.697 1.00 82.12 185 LYS A O 1
ATOM 1491 N N . ARG A 1 186 ? -11.952 0.879 -11.343 1.00 81.62 186 ARG A N 1
ATOM 1492 C CA . ARG A 1 186 ? -12.087 -0.331 -10.511 1.00 81.62 186 ARG A CA 1
ATOM 1493 C C . ARG A 1 186 ? -12.905 -0.047 -9.258 1.00 81.62 186 ARG A C 1
ATOM 1495 O O . ARG A 1 186 ? -13.906 -0.714 -9.009 1.00 81.62 186 ARG A O 1
ATOM 1502 N N . GLN A 1 187 ? -12.507 0.971 -8.497 1.00 79.44 187 GLN A N 1
ATOM 1503 C CA . GLN A 1 187 ? -13.168 1.334 -7.248 1.00 79.44 187 GLN A CA 1
ATOM 1504 C C . GLN A 1 187 ? -14.613 1.793 -7.496 1.00 79.44 187 GLN A C 1
ATOM 1506 O O . GLN A 1 187 ? -15.514 1.374 -6.775 1.00 79.44 187 GLN A O 1
ATOM 1511 N N . HIS A 1 188 ? -14.867 2.553 -8.567 1.00 81.38 188 HIS A N 1
ATOM 1512 C CA . HIS A 1 188 ? -16.222 2.943 -8.963 1.00 81.38 188 HIS A CA 1
ATOM 1513 C C . HIS A 1 188 ? -17.106 1.729 -9.279 1.00 81.38 188 HIS A C 1
ATOM 1515 O O . HIS A 1 188 ? -18.250 1.665 -8.838 1.00 81.38 188 HIS A O 1
ATOM 1521 N N . THR A 1 189 ? -16.571 0.744 -10.005 1.00 80.38 189 THR A N 1
ATOM 1522 C CA . THR A 1 189 ? -17.292 -0.498 -10.330 1.00 80.38 189 THR A CA 1
ATOM 1523 C C . THR A 1 189 ? -17.639 -1.284 -9.063 1.00 80.38 189 THR A C 1
ATOM 1525 O O . THR A 1 189 ? -18.769 -1.745 -8.907 1.00 80.38 189 THR A O 1
ATOM 1528 N N . ILE A 1 190 ? -16.694 -1.383 -8.122 1.00 76.56 190 ILE A N 1
ATOM 1529 C CA . ILE A 1 190 ? -16.901 -2.043 -6.825 1.00 76.56 190 ILE A CA 1
ATOM 1530 C C . ILE A 1 190 ? -17.988 -1.332 -6.016 1.00 76.56 190 ILE A C 1
ATOM 1532 O O . ILE A 1 190 ? -18.877 -1.985 -5.474 1.00 76.56 190 ILE A O 1
ATOM 1536 N N . LEU A 1 191 ? -17.962 -0.000 -5.964 1.00 76.69 191 LEU A N 1
ATOM 1537 C CA . LEU A 1 191 ? -18.986 0.769 -5.262 1.00 76.69 191 LEU A CA 1
ATOM 1538 C C . LEU A 1 191 ? -20.374 0.605 -5.871 1.00 76.69 191 LEU A C 1
ATOM 1540 O O . LEU A 1 191 ? -21.332 0.411 -5.128 1.00 76.69 191 LEU A O 1
ATOM 1544 N N . GLN A 1 192 ? -20.484 0.654 -7.201 1.00 80.69 192 GLN A N 1
ATOM 1545 C CA . GLN A 1 192 ? -21.754 0.409 -7.884 1.00 80.69 192 GLN A CA 1
ATOM 1546 C C . GLN A 1 192 ? -22.301 -0.973 -7.530 1.00 80.69 192 GLN A C 1
ATOM 1548 O O . GLN A 1 192 ? -23.484 -1.099 -7.224 1.00 80.69 192 GLN A O 1
ATOM 1553 N N . TYR A 1 193 ? -21.441 -1.995 -7.504 1.00 78.44 193 TYR A N 1
ATOM 1554 C CA . TYR A 1 193 ? -21.829 -3.332 -7.070 1.00 78.44 193 TYR A CA 1
ATOM 1555 C C . TYR A 1 193 ? -22.322 -3.346 -5.616 1.00 78.44 193 TYR A C 1
ATOM 1557 O O . TYR A 1 193 ? -23.415 -3.851 -5.364 1.00 78.44 193 TYR A O 1
ATOM 1565 N N . PHE A 1 194 ? -21.589 -2.742 -4.674 1.00 74.81 194 PHE A N 1
ATOM 1566 C CA . PHE A 1 194 ? -22.027 -2.666 -3.275 1.00 74.81 194 PHE A CA 1
ATOM 1567 C C . PHE A 1 194 ? -23.385 -1.978 -3.129 1.00 74.81 194 PHE A C 1
ATOM 1569 O O . PHE A 1 194 ? -24.265 -2.519 -2.468 1.00 74.81 194 PHE A O 1
ATOM 1576 N N . GLN A 1 195 ? -23.598 -0.861 -3.825 1.00 78.62 195 GLN A N 1
ATOM 1577 C CA . GLN 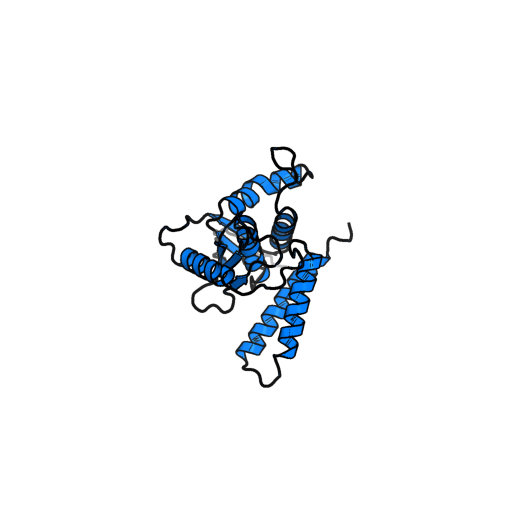A 1 195 ? -24.885 -0.162 -3.846 1.00 78.62 195 GLN A CA 1
ATOM 1578 C C . GLN A 1 195 ? -26.034 -1.033 -4.375 1.00 78.62 195 GLN A C 1
ATOM 1580 O O . GLN A 1 195 ? -27.178 -0.813 -3.993 1.00 78.62 195 GLN A O 1
ATOM 1585 N N . THR A 1 196 ? -25.757 -2.022 -5.234 1.00 78.50 196 THR A N 1
ATOM 1586 C CA . THR A 1 196 ? -26.792 -2.958 -5.708 1.00 78.50 196 THR A CA 1
ATOM 1587 C C . THR A 1 196 ? -27.164 -4.038 -4.693 1.00 78.50 196 THR A C 1
ATOM 1589 O O . THR A 1 196 ? -28.241 -4.619 -4.813 1.00 78.50 196 THR A O 1
ATOM 1592 N N . ILE A 1 197 ? -26.295 -4.322 -3.717 1.00 72.44 197 ILE A N 1
ATOM 1593 C CA . ILE A 1 197 ? -26.495 -5.392 -2.725 1.00 72.44 197 ILE A CA 1
ATOM 1594 C C . ILE A 1 197 ? -26.788 -4.871 -1.312 1.00 72.44 197 ILE A C 1
ATOM 1596 O O . ILE A 1 197 ? -27.209 -5.652 -0.463 1.00 72.44 197 ILE A O 1
ATOM 1600 N N . THR A 1 198 ? -26.567 -3.581 -1.046 1.00 76.56 198 THR A N 1
ATOM 1601 C CA . THR A 1 198 ? -26.948 -2.916 0.206 1.00 76.56 198 THR A CA 1
ATOM 1602 C C . THR A 1 198 ? -28.279 -2.192 0.039 1.00 76.56 198 THR A C 1
ATOM 1604 O O . THR A 1 198 ? -28.418 -1.358 -0.853 1.00 76.56 198 THR A O 1
ATOM 1607 N N . ASP A 1 199 ? -29.229 -2.451 0.931 1.00 78.75 199 ASP A N 1
ATOM 1608 C CA . ASP A 1 199 ? -30.522 -1.763 0.991 1.00 78.75 199 ASP A CA 1
ATOM 1609 C C . ASP A 1 199 ? -30.846 -1.286 2.419 1.00 78.75 199 ASP A C 1
ATOM 1611 O O . ASP A 1 199 ? -30.104 -1.554 3.366 1.00 78.75 199 ASP A O 1
ATOM 1615 N N . GLU A 1 200 ? -31.972 -0.586 2.597 1.00 70.94 200 GLU A N 1
ATOM 1616 C CA . GLU A 1 200 ? -32.423 -0.091 3.911 1.00 70.94 200 GLU A CA 1
ATOM 1617 C C . GLU A 1 200 ? -32.725 -1.212 4.928 1.00 70.94 200 GLU A C 1
ATOM 1619 O O . GLU A 1 200 ? -32.879 -0.939 6.118 1.00 70.94 200 GLU A O 1
ATOM 1624 N N . SER A 1 201 ? -32.806 -2.472 4.483 1.00 79.94 201 SER A N 1
ATOM 1625 C CA . SER A 1 201 ? -33.012 -3.642 5.343 1.00 79.94 201 SER A CA 1
ATOM 1626 C C . SER A 1 201 ? -31.704 -4.300 5.800 1.00 79.94 201 SER A C 1
ATOM 1628 O O . SER A 1 201 ? -31.718 -5.185 6.661 1.00 79.94 201 SER A O 1
ATOM 1630 N N . SER A 1 202 ? -30.568 -3.858 5.254 1.00 81.69 202 SER A N 1
ATOM 1631 C CA . SER A 1 202 ? -29.247 -4.381 5.589 1.00 81.69 202 SER A CA 1
ATOM 1632 C C . SER A 1 202 ? -28.858 -4.035 7.037 1.00 81.69 202 SER A C 1
ATOM 1634 O O . SER A 1 202 ? -29.192 -2.955 7.529 1.00 81.69 202 SER A O 1
ATOM 1636 N N . PRO A 1 203 ? -28.131 -4.922 7.747 1.00 82.44 203 PRO A N 1
ATOM 1637 C CA . PRO A 1 203 ? -27.662 -4.655 9.103 1.00 82.44 203 PRO A CA 1
ATOM 1638 C C . PRO A 1 203 ? -26.946 -3.297 9.222 1.00 82.44 203 PRO A C 1
ATOM 1640 O O . PRO A 1 203 ? -26.148 -2.967 8.341 1.00 82.44 203 PRO A O 1
ATOM 1643 N N . PRO A 1 204 ? -27.135 -2.542 10.324 1.00 77.25 204 PRO A N 1
ATOM 1644 C CA . PRO A 1 204 ? -26.531 -1.217 10.494 1.00 77.25 204 PRO A CA 1
ATOM 1645 C C . PRO A 1 204 ? -25.011 -1.183 10.291 1.00 77.25 204 PRO A C 1
ATOM 1647 O O . PRO A 1 204 ? -24.494 -0.229 9.722 1.00 77.25 204 PRO A O 1
ATOM 1650 N N . SER A 1 205 ? -24.302 -2.246 10.680 1.00 70.31 205 SER A N 1
ATOM 1651 C CA . SER A 1 205 ? -22.856 -2.373 10.469 1.00 70.31 205 SER A CA 1
ATOM 1652 C C . SER A 1 205 ? -22.462 -2.467 8.991 1.00 70.31 205 SER A C 1
ATOM 1654 O O . SER A 1 205 ? -21.418 -1.951 8.604 1.00 70.31 205 SER A O 1
ATOM 1656 N N . ILE A 1 206 ? -23.288 -3.097 8.148 1.00 69.88 206 ILE A N 1
ATOM 1657 C CA . ILE A 1 206 ? -23.056 -3.161 6.697 1.00 69.88 206 ILE A CA 1
ATOM 1658 C C . ILE A 1 206 ? -23.254 -1.774 6.083 1.00 69.88 206 ILE A C 1
ATOM 1660 O O . ILE A 1 206 ? -22.425 -1.334 5.288 1.00 69.88 206 ILE A O 1
ATOM 1664 N N . VAL A 1 207 ? -24.308 -1.064 6.496 1.00 73.38 207 VAL A N 1
ATOM 1665 C CA . VAL A 1 207 ? -24.588 0.304 6.037 1.00 73.38 207 VAL A CA 1
ATOM 1666 C C . VAL A 1 207 ? -23.459 1.256 6.445 1.00 73.38 207 VAL A C 1
ATOM 1668 O O . VAL A 1 207 ? -22.931 1.980 5.602 1.00 73.38 207 VAL A O 1
ATOM 1671 N N . GLU A 1 208 ? -23.016 1.211 7.701 1.00 73.94 208 GLU A N 1
ATOM 1672 C CA . GLU A 1 208 ? -21.916 2.044 8.200 1.00 73.94 208 GLU A CA 1
ATOM 1673 C C . GLU A 1 208 ? -20.599 1.779 7.452 1.00 73.94 208 GLU A C 1
ATOM 1675 O O . GLU A 1 208 ? -19.979 2.713 6.937 1.00 73.94 208 GLU A O 1
ATOM 1680 N N . ASN A 1 209 ? -20.212 0.510 7.292 1.00 67.50 209 ASN A N 1
ATOM 1681 C CA . ASN A 1 209 ? -19.012 0.140 6.538 1.00 67.50 209 ASN A CA 1
ATOM 1682 C C . ASN A 1 209 ? -19.098 0.576 5.067 1.00 67.50 209 ASN A C 1
ATOM 1684 O O . ASN A 1 209 ? -18.113 1.063 4.509 1.00 67.50 209 ASN A O 1
ATOM 1688 N N . SER A 1 210 ? -20.275 0.459 4.442 1.00 69.62 210 SER A N 1
ATOM 1689 C CA . SER A 1 210 ? -20.485 0.913 3.062 1.00 69.62 210 SER A CA 1
ATOM 1690 C C . SER A 1 210 ? -20.289 2.427 2.916 1.00 69.62 210 SER A C 1
ATOM 1692 O O . SER A 1 210 ? -19.673 2.883 1.952 1.00 69.62 210 SER A O 1
ATOM 1694 N N . GLN A 1 211 ? -20.716 3.211 3.912 1.00 73.69 211 GLN A N 1
ATOM 1695 C CA . GLN A 1 211 ? -20.546 4.661 3.911 1.00 73.69 211 GLN A CA 1
ATOM 1696 C C . GLN A 1 211 ? -19.082 5.070 4.115 1.00 73.69 211 GLN A C 1
ATOM 1698 O O . GLN A 1 211 ? -18.616 6.025 3.490 1.00 73.69 211 GLN A O 1
ATOM 1703 N N . ILE A 1 212 ? -18.336 4.337 4.947 1.00 71.12 212 ILE A N 1
ATOM 1704 C CA . ILE A 1 212 ? -16.890 4.537 5.116 1.00 71.12 212 ILE A CA 1
ATOM 1705 C C . ILE A 1 212 ? -16.162 4.279 3.789 1.00 71.12 212 ILE A C 1
ATOM 1707 O O . ILE A 1 212 ? -15.352 5.104 3.366 1.00 71.12 212 ILE A O 1
ATOM 1711 N N . LEU A 1 213 ? -16.489 3.183 3.096 1.00 69.62 213 LEU A N 1
ATOM 1712 C CA . LEU A 1 213 ? -15.909 2.862 1.787 1.00 69.62 213 LEU A CA 1
ATOM 1713 C C . LEU A 1 213 ? -16.214 3.939 0.737 1.00 69.62 213 LEU A C 1
ATOM 1715 O O . LEU A 1 213 ? -15.318 4.333 -0.010 1.00 69.62 213 LEU A O 1
ATOM 1719 N N . LEU A 1 214 ? -17.446 4.455 0.711 1.00 75.19 214 LEU A N 1
ATOM 1720 C CA . LEU A 1 214 ? -17.841 5.559 -0.170 1.00 75.19 214 LEU A CA 1
ATOM 1721 C C . LEU A 1 214 ? -17.044 6.837 0.115 1.00 75.19 214 LEU A C 1
ATOM 1723 O O . LEU A 1 214 ? -16.538 7.467 -0.813 1.00 75.19 214 LEU A O 1
ATOM 1727 N N . ASN A 1 215 ? -16.894 7.204 1.388 1.00 76.44 215 ASN A N 1
ATOM 1728 C CA . ASN A 1 215 ? -16.138 8.394 1.778 1.00 76.44 215 ASN A CA 1
ATOM 1729 C C . ASN A 1 215 ? -14.656 8.267 1.396 1.00 76.44 215 ASN A C 1
ATOM 1731 O O . ASN A 1 215 ? -14.078 9.211 0.853 1.00 76.44 215 ASN A O 1
ATOM 1735 N N . ASN A 1 216 ? -14.060 7.093 1.625 1.00 71.31 216 ASN A N 1
ATOM 1736 C CA . ASN A 1 216 ? -12.680 6.806 1.239 1.00 71.31 216 ASN A CA 1
ATOM 1737 C C . ASN A 1 216 ? -12.508 6.876 -0.283 1.00 71.31 216 ASN A C 1
ATOM 1739 O O . ASN A 1 216 ? -11.567 7.503 -0.764 1.00 71.31 216 ASN A O 1
ATOM 1743 N N . PHE A 1 217 ? -13.437 6.302 -1.053 1.00 76.94 217 PHE A N 1
ATOM 1744 C CA . PHE A 1 217 ? -13.406 6.401 -2.510 1.00 76.94 217 PHE A CA 1
ATOM 1745 C C . PHE A 1 217 ? -13.488 7.842 -3.001 1.00 76.94 217 PHE A C 1
ATOM 1747 O O . PHE A 1 217 ? -12.676 8.232 -3.833 1.00 76.94 217 PHE A O 1
ATOM 1754 N N . GLU A 1 218 ? -14.434 8.645 -2.510 1.00 79.56 218 GLU A N 1
ATOM 1755 C CA . GLU A 1 218 ? -14.561 10.035 -2.957 1.00 79.56 218 GLU A CA 1
ATOM 1756 C C . GLU A 1 218 ? -13.323 10.857 -2.576 1.00 79.56 218 GLU A C 1
ATOM 1758 O O . GLU A 1 218 ? -12.857 11.678 -3.370 1.00 79.56 218 GLU A O 1
ATOM 1763 N N . TYR A 1 219 ? -12.725 10.607 -1.408 1.00 77.62 219 TYR A N 1
ATOM 1764 C CA . TYR A 1 219 ? -11.439 11.201 -1.042 1.00 77.62 219 TYR A CA 1
ATOM 1765 C C . TYR A 1 219 ? -10.331 10.801 -2.028 1.00 77.62 219 TYR A C 1
ATOM 1767 O O . TYR A 1 219 ? -9.684 11.675 -2.611 1.00 77.62 219 TYR A O 1
ATOM 1775 N N . ASN A 1 220 ? -10.168 9.500 -2.284 1.00 76.06 220 ASN A N 1
ATOM 1776 C CA . ASN A 1 220 ? -9.156 8.974 -3.199 1.00 76.06 220 ASN A CA 1
ATOM 1777 C C . ASN A 1 220 ? -9.367 9.503 -4.620 1.00 76.06 220 ASN A C 1
ATOM 1779 O O . ASN A 1 220 ? -8.449 10.059 -5.208 1.00 76.06 220 ASN A O 1
ATOM 1783 N N . LYS A 1 221 ? -10.586 9.443 -5.156 1.00 80.31 221 LYS A N 1
ATOM 1784 C CA . LYS A 1 221 ? -10.947 9.986 -6.471 1.00 80.31 221 LYS A CA 1
ATOM 1785 C C . LYS A 1 221 ? -10.602 11.469 -6.592 1.00 80.31 221 LYS A C 1
ATOM 1787 O O . LYS A 1 221 ? -10.017 11.872 -7.593 1.00 80.31 221 LYS A O 1
ATOM 1792 N N . ASN A 1 222 ? -10.913 12.276 -5.576 1.00 81.62 222 ASN A N 1
ATOM 1793 C CA . ASN A 1 222 ? -10.593 13.704 -5.577 1.00 81.62 222 ASN A CA 1
ATOM 1794 C C . ASN A 1 222 ? -9.087 13.985 -5.519 1.00 81.62 222 ASN A C 1
ATOM 1796 O O . ASN A 1 222 ? -8.650 15.021 -6.015 1.00 81.62 222 ASN A O 1
ATOM 1800 N N . ILE A 1 223 ? -8.295 13.103 -4.907 1.00 80.06 223 ILE A N 1
ATOM 1801 C CA . ILE A 1 223 ? -6.833 13.190 -4.951 1.00 80.06 223 ILE A CA 1
ATOM 1802 C C . ILE A 1 223 ? -6.343 12.803 -6.340 1.00 80.06 223 ILE A C 1
ATOM 1804 O O . ILE A 1 223 ? -5.628 13.569 -6.980 1.00 80.06 223 ILE A O 1
ATOM 1808 N N . LEU A 1 224 ? -6.750 11.627 -6.812 1.00 72.12 224 LEU A N 1
ATOM 1809 C CA . LEU A 1 224 ? -6.261 11.005 -8.034 1.00 72.12 224 LEU A CA 1
ATOM 1810 C C . LEU A 1 224 ? -6.639 11.821 -9.288 1.00 72.12 224 LEU A C 1
ATOM 1812 O O . LEU A 1 224 ? -5.814 11.955 -10.183 1.00 72.12 224 LEU A O 1
ATOM 1816 N N . ALA A 1 225 ? -7.790 12.498 -9.311 1.00 70.94 225 ALA A N 1
ATOM 1817 C CA . ALA A 1 225 ? -8.237 13.309 -10.452 1.00 70.94 225 ALA A CA 1
ATOM 1818 C C . ALA A 1 225 ? -7.587 14.710 -10.586 1.00 70.94 225 ALA A C 1
ATOM 1820 O O . ALA A 1 225 ? -7.832 15.395 -11.576 1.00 70.94 225 ALA A O 1
ATOM 1821 N N . LYS A 1 226 ? -6.799 15.189 -9.610 1.00 60.38 226 LYS A N 1
ATOM 1822 C CA . LYS A 1 226 ? -6.324 16.594 -9.568 1.00 60.38 226 LYS A CA 1
ATOM 1823 C C . LYS A 1 226 ? -5.080 16.928 -10.406 1.00 60.38 226 LYS A C 1
ATOM 1825 O O . LYS A 1 226 ? -4.734 18.103 -10.472 1.00 60.38 226 LYS A O 1
ATOM 1830 N N . ASP A 1 227 ? -4.422 15.958 -11.040 1.00 54.50 227 ASP A N 1
ATOM 1831 C CA . ASP A 1 227 ? -3.126 16.188 -11.715 1.00 54.50 227 ASP A CA 1
ATOM 1832 C C . ASP A 1 227 ? -3.184 16.301 -13.248 1.00 54.50 227 ASP A C 1
ATOM 1834 O O . ASP A 1 227 ? -2.168 16.616 -13.859 1.00 54.50 227 ASP A O 1
ATOM 1838 N N . ASP A 1 228 ? -4.350 16.156 -13.884 1.00 48.84 228 ASP A N 1
ATOM 1839 C CA . ASP A 1 228 ? -4.470 16.303 -15.349 1.00 48.84 228 ASP A CA 1
ATOM 1840 C C . ASP A 1 228 ? -4.538 17.773 -15.824 1.00 48.84 228 ASP A C 1
ATOM 1842 O O . ASP A 1 228 ? -4.827 18.046 -16.991 1.00 48.84 228 ASP A O 1
ATOM 1846 N N . SER A 1 229 ? -4.294 18.746 -14.937 1.00 38.28 229 SER A N 1
ATOM 1847 C CA . SER A 1 229 ? -4.483 20.178 -15.220 1.00 38.28 229 SER A CA 1
ATOM 1848 C C . SER A 1 229 ? -3.262 21.080 -14.989 1.00 38.28 229 SER A C 1
ATOM 1850 O O . SER A 1 229 ? -3.458 22.276 -14.778 1.00 38.28 229 SER A O 1
ATOM 1852 N N . ASN A 1 230 ? -2.030 20.559 -15.037 1.00 32.66 230 ASN A N 1
ATOM 1853 C CA . ASN A 1 230 ? -0.806 21.383 -15.017 1.00 32.66 230 ASN A CA 1
ATOM 1854 C C . ASN A 1 230 ? 0.175 21.028 -16.138 1.00 32.66 230 ASN A C 1
ATOM 1856 O O . ASN A 1 230 ? 0.612 19.859 -16.197 1.00 32.66 230 ASN A O 1
#

Sequence (230 aa):
MFIRLFDLTYQSASNVSNEKSLKVWTDGSSINNGQHGAKAGIGVYWGKDDPRNISERLPGPRQTNNRAEIMAVIRALETCPDNNIPLEIRTDSQYVINAYKSWIPKWEKNNKWKASNNKDVENKELFQRLMKLVRARNAEVTIEYVQGHVGVQENEEADQLAKLGAFMDTVDDLYDYGDDETEIKRQHTILQYFQTITDESSPPSIVENSQILLNNFEYNKNILAKDDSN

Organism: NCBI:txid588596

Foldseek 3Di:
DDDDDDDDDPDDDDPPPPQPAQEKEKAKDWDPAPDPPIWIWIWIFRDPPDPLTAQATQAAQRRHRLSNRLVNLLSCLLLVLALQGEYEYEYQPPVVVCCVPPNVVVCVVVVQCADPVRHHPPLSQSSVLSVLSQVLGPHHYHYDYDHPPPPPVNNVNRVVSGVNNRPDDHLHHPDDCSHLVSVLVSLVVVLVVLVVVDDPPDDPVSVVVSVSSVVSSVSSNVSRVPPPPD

InterPro domains:
  IPR002156 Ribonuclease H domain [PF00075] (20-166)
  IPR002156 Ribonuclease H domain [PS50879] (18-167)
  IPR012337 Ribonuclease H-like superfamily [SSF53098] (20-166)
  IPR036397 Ribonuclease H superfamily [G3DSA:3.30.420.10] (8-189)
  IPR050092 Ribonuclease H [PTHR10642] (20-192)

Radius of gyration: 20.81 Å; chains: 1; bounding box: 54×74×50 Å

Secondary structure (DSSP, 8-state):
---------------------EEEEEEEEEESTTSTT-EEEEEEE-STT-TT-EEEEPPSS---HHHHHHHHHHHHHHT-S-TTS-EEEEE--HHHHHIIIIIHHHHHHTT--B-TTSSBPTTHHHHHHHHHHHHH-SS-EEEEE--TTSS-HHHHHHHHHHHHHHHSPPS-TTS-TTSHHHHHHHHHHHHHHHHHH--TTS-HHHHHHHHHHHHHHHHHHHHHGGGTT-